Protein AF-A0AAD2FN56-F1 (afdb_monomer)

Foldseek 3Di:
DDDDDDDDDDPVPPDPPPDPDWDKDKDKFADPVVLVPVLDPVVPPDPVFAHKIKIWMWTDDPFEIEIEIDIDHWDQPPPPPDPPDPDDDDDDDDDDDDDDDDDPPPDPDPRPTDDPPPPDPDDQAWKKKFADDDPVCVDVPPPVDLFTDMDTPGDDPDPVQVVLQRRLNRVLCSVVVGMYMYGYDHVPPRPPDDPDPRPNSNVSSVRVSVRVNVVVVVVVVVVVD

Radius of gyration: 25.79 Å; Cα contacts (8 Å, |Δi|>4): 286; chains: 1; bounding box: 52×69×96 Å

Organism: NCBI:txid2856

Mean predicted aligned error: 12.38 Å

Structure (mmCIF, N/CA/C/O backbone):
data_AF-A0AAD2FN56-F1
#
_entry.id   AF-A0AAD2FN56-F1
#
loop_
_atom_site.group_PDB
_atom_site.id
_atom_site.type_symbol
_atom_site.label_atom_id
_atom_site.label_alt_id
_atom_site.label_comp_id
_atom_site.label_asym_id
_atom_site.label_entity_id
_atom_site.label_seq_id
_atom_site.pdbx_PDB_ins_code
_atom_site.Cartn_x
_atom_site.Cartn_y
_atom_site.Cartn_z
_atom_site.occupancy
_atom_site.B_iso_or_equiv
_atom_site.auth_seq_id
_atom_site.auth_comp_id
_atom_site.auth_asym_id
_atom_site.auth_atom_id
_atom_site.pdbx_PDB_model_num
ATOM 1 N N . MET A 1 1 ? 8.046 -46.900 47.718 1.00 44.59 1 MET A N 1
ATOM 2 C CA . MET A 1 1 ? 7.938 -47.363 46.321 1.00 44.59 1 MET A CA 1
ATOM 3 C C . MET A 1 1 ? 6.663 -46.743 45.795 1.00 44.59 1 MET A C 1
ATOM 5 O O . MET A 1 1 ? 5.601 -47.179 46.204 1.00 44.59 1 MET A O 1
ATOM 9 N N . ASN A 1 2 ? 6.779 -45.644 45.049 1.00 46.94 2 ASN A N 1
ATOM 10 C CA . ASN A 1 2 ? 5.626 -44.914 44.527 1.00 46.94 2 ASN A CA 1
ATOM 11 C C . ASN A 1 2 ? 5.431 -45.348 43.076 1.00 46.94 2 ASN A C 1
ATOM 13 O O . ASN A 1 2 ? 6.290 -45.068 42.240 1.00 46.94 2 ASN A O 1
ATOM 17 N N . GLU A 1 3 ? 4.344 -46.069 42.817 1.00 59.09 3 GLU A N 1
ATOM 18 C CA . GLU A 1 3 ? 3.834 -46.318 41.470 1.00 59.09 3 GLU A CA 1
ATOM 19 C C . GLU A 1 3 ? 3.421 -44.980 40.850 1.00 59.09 3 GLU A C 1
ATOM 21 O O . GLU A 1 3 ? 2.603 -44.244 41.399 1.00 59.09 3 GLU A O 1
ATOM 26 N N . LEU A 1 4 ? 4.056 -44.639 39.732 1.00 67.12 4 LEU A N 1
ATOM 27 C CA . LEU A 1 4 ? 3.654 -43.541 38.866 1.00 67.12 4 LEU A CA 1
ATOM 28 C C . LEU A 1 4 ? 2.656 -44.106 37.855 1.00 67.12 4 LEU A C 1
ATOM 30 O O . LEU A 1 4 ? 3.050 -44.770 36.897 1.00 67.12 4 LEU A O 1
ATOM 34 N N . ASP A 1 5 ? 1.373 -43.834 38.084 1.00 69.94 5 ASP A N 1
ATOM 35 C CA . ASP A 1 5 ? 0.305 -44.097 37.124 1.00 69.94 5 ASP A CA 1
ATOM 36 C C . ASP A 1 5 ? 0.526 -43.260 35.856 1.00 69.94 5 ASP A C 1
ATOM 38 O O . ASP A 1 5 ? 0.364 -42.036 35.834 1.00 69.94 5 ASP A O 1
ATOM 42 N N . HIS A 1 6 ? 0.901 -43.933 34.770 1.00 67.44 6 HIS A N 1
ATOM 43 C CA . HIS A 1 6 ? 0.917 -43.354 33.434 1.00 67.44 6 HIS A CA 1
ATOM 44 C C . HIS A 1 6 ? -0.523 -43.221 32.927 1.00 67.44 6 HIS A C 1
ATOM 46 O O . HIS A 1 6 ? -1.084 -44.150 32.345 1.00 67.44 6 HIS A O 1
ATOM 52 N N . ALA A 1 7 ? -1.122 -42.046 33.129 1.00 69.44 7 ALA A N 1
ATOM 53 C CA . ALA A 1 7 ? -2.376 -41.681 32.483 1.00 69.44 7 ALA A CA 1
ATOM 54 C C . ALA A 1 7 ? -2.196 -41.717 30.953 1.00 69.44 7 ALA A C 1
ATOM 56 O O . ALA A 1 7 ? -1.497 -40.891 30.364 1.00 69.44 7 ALA A O 1
ATOM 57 N N . SER A 1 8 ? -2.815 -42.712 30.320 1.00 71.25 8 SER A N 1
ATOM 58 C CA . SER A 1 8 ? -2.927 -42.840 28.869 1.00 71.25 8 SER A CA 1
ATOM 59 C C . SER A 1 8 ? -3.782 -41.687 28.338 1.00 71.25 8 SER A C 1
ATOM 61 O O . SER A 1 8 ? -4.996 -41.659 28.529 1.00 71.25 8 SER A O 1
ATOM 63 N N . VAL A 1 9 ? -3.139 -40.689 27.729 1.00 77.44 9 VAL A N 1
ATOM 64 C CA . VAL A 1 9 ? -3.830 -39.594 27.037 1.00 77.44 9 VAL A CA 1
ATOM 65 C C . VAL A 1 9 ? -4.324 -40.128 25.698 1.00 77.44 9 VAL A C 1
ATOM 67 O O . VAL A 1 9 ? -3.523 -40.498 24.843 1.00 77.44 9 VAL A O 1
ATOM 70 N N . ASP A 1 10 ? -5.642 -40.173 25.537 1.00 76.25 10 ASP A N 1
ATOM 71 C CA . ASP A 1 10 ? -6.321 -40.663 24.342 1.00 76.25 10 ASP A CA 1
ATOM 72 C C . ASP A 1 10 ? -6.113 -39.676 23.164 1.00 76.25 10 ASP A C 1
ATOM 74 O O . ASP A 1 10 ? -6.647 -38.556 23.191 1.00 76.25 10 ASP A O 1
ATOM 78 N N . PRO A 1 11 ? -5.330 -40.035 22.123 1.00 72.75 11 PRO A N 1
ATOM 79 C CA . PRO A 1 11 ? -4.976 -39.128 21.026 1.00 72.75 11 PRO A CA 1
ATOM 80 C C . PRO A 1 11 ? -6.158 -38.819 20.092 1.00 72.75 11 PRO A C 1
ATOM 82 O O . PRO A 1 11 ? -6.040 -37.993 19.188 1.00 72.75 11 PRO A O 1
ATOM 85 N N . SER A 1 12 ? -7.305 -39.468 20.299 1.00 68.25 12 SER A N 1
ATOM 86 C CA . SER A 1 12 ? -8.521 -39.297 19.500 1.00 68.25 12 SER A CA 1
ATOM 87 C C . SER A 1 12 ? -9.304 -38.012 19.818 1.00 68.25 12 SER A C 1
ATOM 89 O O . SER A 1 12 ? -10.194 -37.629 19.059 1.00 68.25 12 SER A O 1
ATOM 91 N N . SER A 1 13 ? -8.947 -37.304 20.895 1.00 62.03 13 SER A N 1
ATOM 92 C CA . SER A 1 13 ? -9.636 -36.092 21.368 1.00 62.03 13 SER A CA 1
ATOM 93 C C . SER A 1 13 ? -9.082 -34.770 20.817 1.00 62.03 13 SER A C 1
ATOM 95 O O . SER A 1 13 ? -9.514 -33.698 21.243 1.00 62.03 13 SER A O 1
ATOM 97 N N . VAL A 1 14 ? -8.162 -34.804 19.843 1.00 65.00 14 VAL A N 1
ATOM 98 C CA . VAL A 1 14 ? -7.675 -33.585 19.176 1.00 65.00 14 VAL A CA 1
ATOM 99 C C . VAL A 1 14 ? -8.800 -33.011 18.312 1.00 65.00 14 VAL A C 1
ATOM 101 O O . VAL A 1 14 ? -8.966 -33.357 17.141 1.0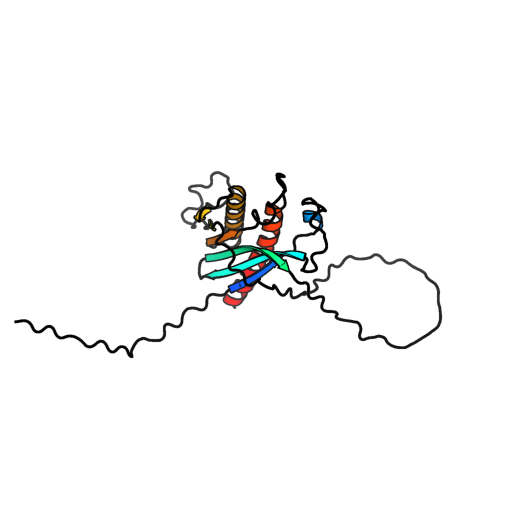0 65.00 14 VAL A O 1
ATOM 104 N N . SER A 1 15 ? -9.599 -32.124 18.906 1.00 70.06 15 SER A N 1
ATOM 105 C CA . SER A 1 15 ? -10.570 -31.301 18.195 1.00 70.06 15 SER A CA 1
ATOM 106 C C . SER A 1 15 ? -9.865 -30.627 17.021 1.00 70.06 15 SER A C 1
ATOM 108 O O . SER A 1 15 ? -8.853 -29.952 17.224 1.00 70.06 15 SER A O 1
ATOM 110 N N . LYS A 1 16 ? -10.377 -30.821 15.800 1.00 72.06 16 LYS A N 1
ATOM 111 C CA . LYS A 1 16 ? -9.894 -30.126 14.602 1.00 72.06 16 LYS A CA 1
ATOM 112 C C . LYS A 1 16 ? -9.858 -28.629 14.904 1.00 72.06 16 LYS A C 1
ATOM 114 O O . LYS A 1 16 ? -10.907 -28.001 15.001 1.00 72.06 16 LYS A O 1
ATOM 119 N N . ILE A 1 17 ? -8.659 -28.076 15.077 1.00 68.31 17 ILE A N 1
ATOM 120 C CA . ILE A 1 17 ? -8.459 -26.635 15.201 1.00 68.31 17 ILE A CA 1
ATOM 121 C C . ILE A 1 17 ? -8.777 -26.068 13.824 1.00 68.31 17 ILE A C 1
ATOM 123 O O . ILE A 1 17 ? -7.956 -26.124 12.905 1.00 68.31 17 ILE A O 1
ATOM 127 N N . GLU A 1 18 ? -10.009 -25.602 13.651 1.00 77.81 18 GLU A N 1
ATOM 128 C CA . GLU A 1 18 ? -10.401 -24.893 12.448 1.00 77.81 18 GLU A CA 1
ATOM 129 C C . GLU A 1 18 ? -9.598 -23.593 12.425 1.00 77.81 18 GLU A C 1
ATOM 131 O O . GLU A 1 18 ? -9.789 -22.690 13.239 1.00 77.81 18 GLU A O 1
ATOM 136 N N . SER A 1 19 ? -8.583 -23.561 11.565 1.00 75.75 19 SER A N 1
ATOM 137 C CA . SER A 1 19 ? -7.684 -22.419 11.491 1.00 75.75 19 SER A CA 1
ATOM 138 C C . SER A 1 19 ? -8.483 -21.215 10.989 1.00 75.75 19 SER A C 1
ATOM 140 O O . SER A 1 19 ? -9.174 -21.344 9.972 1.00 75.75 19 SER A O 1
ATOM 142 N N . PRO A 1 20 ? -8.417 -20.058 11.671 1.00 80.88 20 PRO A N 1
ATOM 143 C CA . PRO A 1 20 ? -9.165 -18.882 11.259 1.00 80.88 20 PRO A CA 1
ATOM 144 C C . PRO A 1 20 ? -8.798 -18.528 9.817 1.00 80.88 20 PRO A C 1
ATOM 146 O O . PRO A 1 20 ? -7.620 -18.411 9.470 1.00 80.88 20 PRO A O 1
ATOM 149 N N . ARG A 1 21 ? -9.812 -18.392 8.956 1.00 86.56 21 ARG A N 1
ATOM 150 C CA . ARG A 1 21 ? -9.608 -17.986 7.563 1.00 86.56 21 ARG A CA 1
ATOM 151 C C . ARG A 1 21 ? -9.167 -16.530 7.553 1.00 86.56 21 ARG A C 1
ATOM 153 O O . ARG A 1 21 ? -9.946 -15.650 7.898 1.00 86.56 21 ARG A O 1
ATOM 160 N N . VAL A 1 22 ? -7.921 -16.289 7.167 1.00 91.06 22 VAL A N 1
ATOM 161 C CA . VAL A 1 22 ? -7.367 -14.939 7.049 1.00 91.06 22 VAL A CA 1
ATOM 162 C C . VAL A 1 22 ? -7.722 -14.382 5.664 1.00 91.06 22 VAL A C 1
ATOM 164 O O . VAL A 1 22 ? -7.288 -14.971 4.668 1.00 91.06 22 VAL A O 1
ATOM 167 N N . PRO A 1 23 ? -8.496 -13.283 5.559 1.00 92.25 23 PRO A N 1
ATOM 168 C CA . PRO A 1 23 ? -8.825 -12.682 4.272 1.00 92.25 23 PRO A CA 1
ATOM 169 C C . PRO A 1 23 ? -7.563 -12.218 3.539 1.00 92.25 23 PRO A C 1
ATOM 171 O O . PRO A 1 23 ? -6.751 -11.460 4.080 1.00 92.25 23 PRO A O 1
ATOM 174 N N . LEU A 1 24 ? -7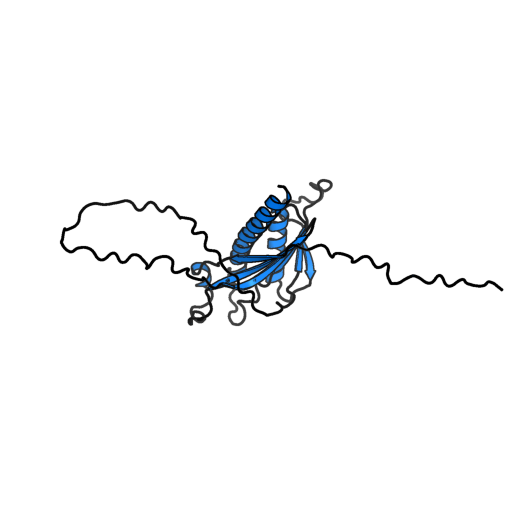.416 -12.673 2.294 1.00 92.94 24 LEU A N 1
ATOM 175 C CA . LEU A 1 24 ? -6.325 -12.309 1.399 1.00 92.94 24 LEU A CA 1
ATOM 176 C C . LEU A 1 24 ? -6.911 -11.690 0.132 1.00 92.94 24 LEU A C 1
ATOM 178 O O . LEU A 1 24 ? -7.589 -12.365 -0.640 1.00 92.94 24 LEU A O 1
ATOM 182 N N . MET A 1 25 ? -6.625 -10.413 -0.086 1.00 94.25 25 MET A N 1
ATOM 183 C CA . MET A 1 25 ? -7.088 -9.663 -1.249 1.00 94.25 25 MET A CA 1
ATOM 184 C C . MET A 1 25 ? -5.904 -9.308 -2.137 1.00 94.25 25 MET A C 1
ATOM 186 O O . MET A 1 25 ? -4.810 -9.026 -1.651 1.00 94.25 25 MET A O 1
ATOM 190 N N . SER A 1 26 ? -6.122 -9.293 -3.444 1.00 93.44 26 SER A N 1
ATOM 191 C CA . SER A 1 26 ? -5.138 -8.827 -4.419 1.00 93.44 26 SER A CA 1
ATOM 192 C C . SER A 1 26 ? -5.577 -7.484 -4.977 1.00 93.44 26 SER A C 1
ATOM 194 O O . SER A 1 26 ? -6.770 -7.256 -5.171 1.00 93.44 26 SER A O 1
ATOM 196 N N . PHE A 1 27 ? -4.621 -6.607 -5.257 1.00 93.81 27 PHE A N 1
ATOM 197 C CA . PHE A 1 27 ? -4.889 -5.348 -5.939 1.00 93.81 27 PHE A CA 1
ATOM 198 C C . PHE A 1 27 ? -3.875 -5.124 -7.056 1.00 93.81 27 PHE A C 1
ATOM 200 O O . PHE A 1 27 ? -2.747 -5.623 -7.013 1.00 93.81 27 PHE A O 1
ATOM 207 N N . ALA A 1 28 ? -4.291 -4.352 -8.052 1.00 92.69 28 ALA A N 1
ATOM 208 C CA . ALA A 1 28 ? -3.409 -3.790 -9.056 1.00 92.69 28 ALA A CA 1
ATOM 209 C C . ALA A 1 28 ? -3.842 -2.358 -9.341 1.00 92.69 28 ALA A C 1
ATOM 211 O O . ALA A 1 28 ? -5.035 -2.061 -9.395 1.00 92.69 28 ALA A O 1
ATOM 212 N N . THR A 1 29 ? -2.871 -1.477 -9.536 1.00 92.44 29 THR A N 1
ATOM 213 C CA . THR A 1 29 ? -3.111 -0.099 -9.942 1.00 92.44 29 THR A CA 1
ATOM 214 C C . THR A 1 29 ? -2.224 0.247 -11.125 1.00 92.44 29 THR A C 1
ATOM 216 O O . THR A 1 29 ? -1.021 -0.039 -11.145 1.00 92.44 29 THR A O 1
ATOM 219 N N . LYS A 1 30 ? -2.842 0.832 -12.148 1.00 90.31 30 LYS A N 1
ATOM 220 C CA . LYS A 1 30 ? -2.139 1.263 -13.351 1.00 90.31 30 LYS A CA 1
ATOM 221 C C . LYS A 1 30 ? -1.345 2.517 -13.020 1.00 90.31 30 LYS A C 1
ATOM 223 O O . LYS A 1 30 ? -1.883 3.461 -12.439 1.00 90.31 30 LYS A O 1
ATOM 228 N N . VAL A 1 31 ? -0.078 2.531 -13.413 1.00 86.75 31 VAL A N 1
ATOM 229 C CA . VAL A 1 31 ? 0.730 3.750 -13.374 1.00 86.75 31 VAL A CA 1
ATOM 230 C C . VAL A 1 31 ? 0.553 4.450 -14.723 1.00 86.75 31 VAL A C 1
ATOM 232 O O . VAL A 1 31 ? 0.785 3.814 -15.754 1.00 86.75 31 VAL A O 1
ATOM 235 N N . PRO A 1 32 ? 0.091 5.715 -14.753 1.00 82.00 32 PRO A N 1
ATOM 236 C CA . PRO A 1 32 ? -0.060 6.462 -15.997 1.00 82.00 32 PRO A CA 1
ATOM 237 C C . PRO A 1 32 ? 1.238 6.467 -16.810 1.00 82.00 32 PRO A C 1
ATOM 239 O O . PRO A 1 32 ? 2.302 6.761 -16.271 1.00 82.00 32 PRO A O 1
ATOM 242 N N . VAL A 1 33 ? 1.140 6.157 -18.106 1.00 76.00 33 VAL A N 1
ATOM 243 C CA . VAL A 1 33 ? 2.302 6.033 -19.008 1.00 76.00 33 VAL A CA 1
ATOM 244 C C . VAL A 1 33 ? 3.078 7.345 -19.108 1.00 76.00 33 VAL A C 1
ATOM 246 O O . VAL A 1 33 ? 4.299 7.326 -19.077 1.00 76.00 33 VAL A O 1
ATOM 249 N N . SER A 1 34 ? 2.383 8.485 -19.048 1.00 78.25 34 SER A N 1
ATOM 250 C CA . SER A 1 34 ? 2.999 9.819 -19.013 1.00 78.25 34 SER A CA 1
ATOM 251 C C . SER A 1 34 ? 3.971 10.041 -17.848 1.00 78.25 34 SER A C 1
ATOM 253 O O . SER A 1 34 ? 4.748 10.989 -17.857 1.00 78.25 34 SER A O 1
ATOM 255 N N . MET A 1 35 ? 3.918 9.192 -16.819 1.00 70.00 35 MET A N 1
ATOM 256 C CA . MET A 1 35 ? 4.835 9.221 -15.676 1.00 70.00 35 MET A CA 1
ATOM 257 C C . MET A 1 35 ? 6.028 8.277 -15.858 1.00 70.00 35 MET A C 1
ATOM 259 O O . MET A 1 35 ? 7.002 8.380 -15.117 1.00 70.00 35 MET A O 1
ATOM 263 N N . LEU A 1 36 ? 5.937 7.342 -16.804 1.00 68.94 36 LEU A N 1
ATOM 264 C CA . LEU A 1 36 ? 6.976 6.373 -17.146 1.00 68.94 36 LEU A CA 1
ATOM 265 C C . LEU A 1 36 ? 7.871 6.861 -18.291 1.00 68.94 36 LEU A C 1
ATOM 267 O O . LEU A 1 36 ? 8.986 6.364 -18.407 1.00 68.94 36 LEU A O 1
ATOM 271 N N . ASP A 1 37 ? 7.442 7.868 -19.059 1.00 65.81 37 ASP A N 1
ATOM 272 C CA . ASP A 1 37 ? 8.193 8.434 -20.194 1.00 65.81 37 ASP A CA 1
ATOM 273 C C . ASP A 1 37 ? 9.591 8.969 -19.814 1.00 65.81 37 ASP A C 1
ATOM 275 O O . ASP A 1 37 ? 10.442 9.167 -20.673 1.00 65.81 37 ASP A O 1
ATOM 279 N N . SER A 1 38 ? 9.862 9.186 -18.522 1.00 63.09 38 SER A N 1
ATOM 280 C CA . SER A 1 38 ? 11.185 9.596 -18.025 1.00 63.09 38 SER A CA 1
ATOM 281 C C . SER A 1 38 ? 12.165 8.434 -17.777 1.00 63.09 38 SER A C 1
ATOM 283 O O . SER A 1 38 ? 13.321 8.700 -17.467 1.00 63.09 38 SER A O 1
ATOM 285 N N . ILE A 1 39 ? 11.729 7.169 -17.860 1.00 62.66 39 ILE A N 1
ATOM 286 C CA . ILE A 1 39 ? 12.519 5.958 -17.526 1.00 62.66 39 ILE A CA 1
ATOM 287 C C . ILE A 1 39 ? 13.039 5.254 -18.803 1.00 62.66 39 ILE A C 1
ATOM 289 O O . ILE A 1 39 ? 13.118 4.040 -18.894 1.00 62.66 39 ILE A O 1
ATOM 293 N N . ASP A 1 40 ? 13.447 6.024 -19.803 1.00 53.44 40 ASP A N 1
ATOM 294 C CA . ASP A 1 40 ? 13.987 5.552 -21.086 1.00 53.44 40 ASP A CA 1
ATOM 295 C C . ASP A 1 40 ? 12.988 4.923 -22.075 1.00 53.44 40 ASP A C 1
ATOM 297 O O . ASP A 1 40 ? 12.435 3.834 -21.906 1.00 53.44 40 ASP A O 1
ATOM 301 N N . GLU A 1 41 ? 12.951 5.570 -23.240 1.00 55.06 41 GLU A N 1
ATOM 302 C CA . GLU A 1 41 ? 12.433 5.132 -24.544 1.00 55.06 41 GLU A CA 1
ATOM 303 C C . GLU A 1 41 ? 13.019 3.777 -25.023 1.00 55.06 41 GLU A C 1
ATOM 305 O O . GLU A 1 41 ? 12.541 3.180 -25.986 1.00 55.06 41 GLU A O 1
ATOM 310 N N . ILE A 1 42 ? 14.041 3.251 -24.334 1.00 51.66 42 ILE A N 1
ATOM 311 C CA . ILE A 1 42 ? 14.774 2.024 -24.688 1.00 51.66 42 ILE A CA 1
ATOM 312 C C . ILE A 1 42 ? 14.042 0.753 -24.219 1.00 51.66 42 ILE A C 1
ATOM 314 O O . ILE A 1 42 ? 14.177 -0.298 -24.852 1.00 51.66 42 ILE A O 1
ATOM 318 N N . THR A 1 43 ? 13.217 0.832 -23.166 1.00 51.78 43 THR A N 1
ATOM 319 C CA . THR A 1 43 ? 12.445 -0.334 -22.678 1.00 51.78 43 THR A CA 1
ATOM 320 C C . THR A 1 43 ? 11.039 -0.406 -23.284 1.00 51.78 43 THR A C 1
ATOM 322 O O . THR A 1 43 ? 10.363 -1.423 -23.153 1.00 51.78 43 THR A O 1
ATOM 325 N N . THR A 1 44 ? 10.618 0.610 -24.045 1.00 51.81 44 THR A N 1
ATOM 326 C CA . THR A 1 44 ? 9.370 0.622 -24.833 1.00 51.81 44 THR A CA 1
ATOM 327 C C . THR A 1 44 ? 9.470 -0.230 -26.105 1.00 51.81 44 THR A C 1
ATOM 329 O O . THR A 1 44 ? 8.746 -0.023 -27.075 1.00 51.81 44 THR A O 1
ATOM 332 N N . ARG A 1 45 ? 10.367 -1.220 -26.135 1.00 49.06 45 ARG A N 1
ATOM 333 C CA . ARG A 1 45 ? 10.263 -2.316 -27.095 1.00 49.06 45 ARG A CA 1
ATOM 334 C C . ARG A 1 45 ? 9.145 -3.217 -26.621 1.00 49.06 45 ARG A C 1
ATOM 336 O O . ARG A 1 45 ? 9.402 -4.089 -25.802 1.00 49.06 45 ARG A O 1
ATOM 343 N N . GLU A 1 46 ? 7.939 -2.920 -27.107 1.00 55.50 46 GLU A N 1
ATOM 344 C CA . GLU A 1 46 ? 6.751 -3.776 -27.162 1.00 55.50 46 GLU A CA 1
ATOM 345 C C . GLU A 1 46 ? 6.950 -5.105 -26.434 1.00 55.50 46 GLU A C 1
ATOM 347 O O . GLU A 1 46 ? 7.197 -6.145 -27.044 1.00 55.50 46 GLU A O 1
ATOM 352 N N . SER A 1 47 ? 6.887 -5.070 -25.103 1.00 53.06 47 SER A N 1
ATOM 353 C CA . SER A 1 47 ? 6.621 -6.293 -24.375 1.00 53.06 47 SER A CA 1
ATOM 354 C C . SER A 1 47 ? 5.231 -6.709 -24.849 1.00 53.06 47 SER A C 1
ATOM 356 O O . SER A 1 47 ? 4.282 -5.958 -24.611 1.00 53.06 47 SER A O 1
ATOM 358 N N . PRO A 1 48 ? 5.059 -7.869 -25.511 1.00 60.25 48 PRO A N 1
ATOM 359 C CA . PRO A 1 48 ? 3.718 -8.381 -25.784 1.00 60.25 48 PRO A CA 1
ATOM 360 C C . PRO A 1 48 ? 2.963 -8.674 -24.472 1.00 60.25 48 PRO A C 1
ATOM 362 O O . PRO A 1 48 ? 1.767 -8.950 -24.485 1.00 60.25 48 PRO A O 1
ATOM 365 N N . PHE A 1 49 ? 3.661 -8.602 -23.335 1.00 55.06 49 PHE A N 1
ATOM 366 C CA . PHE A 1 49 ? 3.159 -8.815 -21.994 1.00 55.06 49 PHE A CA 1
ATOM 367 C C . PHE A 1 49 ? 2.885 -7.467 -21.310 1.00 55.06 49 PHE A C 1
ATOM 369 O O . PHE A 1 49 ? 3.767 -6.893 -20.680 1.00 55.06 49 PHE A O 1
ATOM 376 N N . GLY A 1 50 ? 1.654 -6.969 -21.472 1.00 68.19 50 GLY A N 1
ATOM 377 C CA . GLY A 1 50 ? 0.953 -6.078 -20.536 1.00 68.19 50 GLY A CA 1
ATOM 378 C C . GLY A 1 50 ? 1.531 -4.683 -20.231 1.00 68.19 50 GLY A C 1
ATOM 379 O O . GLY A 1 50 ? 2.712 -4.381 -20.363 1.00 68.19 50 GLY A O 1
ATOM 380 N N . GLN A 1 51 ? 0.663 -3.793 -19.741 1.00 78.81 51 GLN A N 1
ATOM 381 C CA . GLN A 1 51 ? 1.101 -2.522 -19.161 1.00 78.81 51 GLN A CA 1
ATOM 382 C C . GLN A 1 51 ? 1.698 -2.775 -17.767 1.00 78.81 51 GLN A C 1
ATOM 384 O O . GLN A 1 51 ? 1.098 -3.467 -16.933 1.00 78.81 51 GLN A O 1
ATOM 389 N N . ARG A 1 52 ? 2.865 -2.178 -17.488 1.00 81.69 52 ARG A N 1
ATOM 390 C CA . ARG A 1 52 ? 3.485 -2.217 -16.158 1.00 81.69 52 ARG A CA 1
ATOM 391 C C . ARG A 1 52 ? 2.565 -1.551 -15.134 1.00 81.69 52 ARG A C 1
ATOM 393 O O . ARG A 1 52 ? 2.137 -0.409 -15.297 1.00 81.69 52 ARG A O 1
ATOM 400 N N . SER A 1 53 ? 2.284 -2.262 -14.054 1.00 89.62 53 SER A N 1
ATOM 401 C CA . SER A 1 53 ? 1.388 -1.833 -12.985 1.00 89.62 53 SER A CA 1
ATOM 402 C C . SER A 1 53 ? 2.027 -2.072 -11.619 1.00 89.62 53 SER A C 1
ATOM 404 O O . SER A 1 53 ? 2.990 -2.831 -11.471 1.00 89.62 53 SER A O 1
ATOM 406 N N . VAL A 1 54 ? 1.509 -1.389 -10.601 1.00 91.75 54 VAL A N 1
ATOM 407 C CA . VAL A 1 54 ? 1.821 -1.741 -9.217 1.00 91.75 54 VAL A CA 1
ATOM 408 C C . VAL A 1 54 ? 0.832 -2.804 -8.787 1.00 91.75 54 VAL A C 1
ATOM 410 O O . VAL A 1 54 ? -0.376 -2.581 -8.838 1.00 91.75 54 VAL A O 1
ATOM 413 N N . VAL A 1 55 ? 1.344 -3.943 -8.345 1.00 93.00 55 VAL A N 1
ATOM 414 C CA . VAL A 1 55 ? 0.543 -5.077 -7.887 1.00 93.00 55 VAL A CA 1
ATOM 415 C C . VAL A 1 55 ? 0.857 -5.381 -6.436 1.00 93.00 55 VAL A C 1
ATOM 417 O O . VAL A 1 55 ? 1.931 -5.050 -5.921 1.00 93.00 55 VAL A O 1
ATOM 420 N N . GLY A 1 56 ? -0.079 -6.034 -5.766 1.00 93.44 56 GLY A N 1
ATOM 421 C CA . GLY A 1 56 ? 0.135 -6.393 -4.385 1.00 93.44 56 GLY A CA 1
ATOM 422 C C . GLY A 1 56 ? -0.942 -7.262 -3.778 1.00 93.44 56 GLY A C 1
ATOM 423 O O . GLY A 1 56 ? -1.964 -7.578 -4.393 1.00 93.44 56 GLY A O 1
ATOM 424 N N . THR A 1 57 ? -0.691 -7.639 -2.531 1.00 94.94 57 THR A N 1
ATOM 425 C CA . THR A 1 57 ? -1.624 -8.406 -1.711 1.00 94.94 57 THR A CA 1
ATOM 426 C C . THR A 1 57 ? -1.829 -7.737 -0.366 1.00 94.94 57 THR A C 1
ATOM 428 O O . THR A 1 57 ? -0.885 -7.207 0.221 1.00 94.94 57 THR A O 1
ATOM 431 N N . ILE A 1 58 ? -3.058 -7.799 0.128 1.00 96.50 58 ILE A N 1
ATOM 432 C CA . ILE A 1 58 ? -3.491 -7.260 1.409 1.00 96.50 58 ILE A CA 1
ATOM 433 C C . ILE A 1 58 ? -4.003 -8.431 2.239 1.00 96.50 58 ILE A C 1
ATOM 435 O O . ILE A 1 58 ? -4.922 -9.140 1.832 1.00 96.50 58 ILE A O 1
ATOM 439 N N . THR A 1 59 ? -3.405 -8.628 3.403 1.00 96.19 59 THR A N 1
ATOM 440 C CA . THR A 1 59 ? -3.832 -9.607 4.397 1.00 96.19 59 THR A CA 1
ATOM 441 C C . THR A 1 59 ? -4.448 -8.854 5.565 1.00 96.19 59 THR A C 1
ATOM 443 O O . THR A 1 59 ? -3.758 -8.075 6.227 1.00 96.19 59 THR A O 1
ATOM 446 N N . LEU A 1 60 ? -5.740 -9.067 5.807 1.00 95.31 60 LEU A N 1
ATOM 447 C CA . LEU A 1 60 ? -6.439 -8.454 6.935 1.00 95.31 60 LEU A CA 1
ATOM 448 C C . LEU A 1 60 ? -6.385 -9.365 8.155 1.00 95.31 60 LEU A C 1
ATOM 450 O O . LEU A 1 60 ? -6.736 -10.540 8.093 1.00 95.31 60 LEU A O 1
ATOM 454 N N . LEU A 1 61 ? -5.980 -8.790 9.278 1.00 93.94 61 LEU A N 1
ATOM 455 C CA . LEU A 1 61 ? -6.054 -9.387 10.603 1.00 93.94 61 LEU A CA 1
ATOM 456 C C . LEU A 1 61 ? -6.936 -8.485 11.478 1.00 93.94 61 LEU A C 1
ATOM 458 O O . LEU A 1 61 ? -7.243 -7.357 11.102 1.00 93.94 61 LEU A O 1
ATOM 462 N N . GLN A 1 62 ? -7.333 -8.959 12.661 1.00 90.38 62 GLN A N 1
ATOM 463 C CA . GLN A 1 62 ? -8.299 -8.248 13.517 1.00 90.38 62 GLN A CA 1
ATOM 464 C C . GLN A 1 62 ? -7.915 -6.785 13.803 1.00 90.38 62 GLN A C 1
ATOM 466 O O . GLN A 1 62 ? -8.760 -5.904 13.727 1.00 90.38 62 GLN A O 1
ATOM 471 N N . ASN A 1 63 ? -6.638 -6.522 14.103 1.00 91.50 63 ASN A N 1
ATOM 472 C CA . ASN A 1 63 ? -6.153 -5.192 14.502 1.00 91.50 63 ASN A CA 1
ATOM 473 C C . ASN A 1 63 ? -5.013 -4.668 13.619 1.00 91.50 63 ASN A C 1
ATOM 475 O O . ASN A 1 63 ? -4.417 -3.626 13.910 1.00 91.50 63 ASN A O 1
ATOM 479 N N . CYS A 1 64 ? -4.663 -5.403 12.564 1.00 96.06 64 CYS A N 1
ATOM 480 C CA . CYS A 1 64 ? -3.583 -5.008 11.683 1.00 96.06 64 CYS A CA 1
ATOM 481 C C . CYS A 1 64 ? -3.794 -5.465 10.246 1.00 96.06 64 CYS A C 1
ATOM 483 O O . CYS A 1 64 ? -4.579 -6.364 9.955 1.00 96.06 64 CYS A O 1
ATOM 485 N N . VAL A 1 65 ? -3.067 -4.820 9.345 1.00 97.12 65 VAL A N 1
ATOM 486 C CA . VAL A 1 65 ? -3.083 -5.127 7.921 1.00 97.12 65 VAL A CA 1
ATOM 487 C C . VAL A 1 65 ? -1.656 -5.342 7.457 1.00 97.12 65 VAL A C 1
ATOM 489 O O . VAL A 1 65 ? -0.775 -4.546 7.779 1.00 97.12 65 VAL A O 1
ATOM 492 N N . ILE A 1 66 ? -1.433 -6.402 6.687 1.00 97.12 66 ILE A N 1
ATOM 493 C CA . ILE A 1 66 ? -0.152 -6.664 6.035 1.00 97.12 66 ILE A CA 1
ATOM 494 C C . ILE A 1 66 ? -0.317 -6.404 4.545 1.00 97.12 66 ILE A C 1
ATOM 496 O O . ILE A 1 66 ? -1.175 -6.994 3.895 1.00 97.12 66 ILE A O 1
ATOM 500 N N . VAL A 1 67 ? 0.507 -5.514 4.011 1.00 96.56 67 VAL A N 1
ATOM 501 C CA . VAL A 1 67 ? 0.475 -5.083 2.619 1.00 96.56 67 VAL A CA 1
ATOM 502 C C . VAL A 1 67 ? 1.796 -5.446 1.961 1.00 96.56 67 VAL A C 1
ATOM 504 O O . VAL A 1 67 ? 2.868 -5.069 2.433 1.00 96.56 67 VAL A O 1
ATOM 507 N N . TRP A 1 68 ? 1.706 -6.139 0.836 1.00 95.06 68 TRP A N 1
ATOM 508 C CA . TRP A 1 68 ? 2.831 -6.447 -0.038 1.00 95.06 68 TRP A CA 1
ATOM 509 C C . TRP A 1 68 ? 2.645 -5.677 -1.331 1.00 95.06 68 TRP A C 1
ATOM 511 O O . TRP A 1 68 ? 1.585 -5.781 -1.942 1.00 95.06 68 TRP A O 1
ATOM 521 N N . VAL A 1 69 ? 3.648 -4.903 -1.733 1.00 93.62 69 VAL A N 1
ATOM 522 C CA . VAL A 1 69 ? 3.588 -4.030 -2.906 1.00 93.62 69 VAL A CA 1
ATOM 523 C C . VAL A 1 69 ? 4.829 -4.237 -3.758 1.00 93.62 69 VAL A C 1
ATOM 525 O O . VAL A 1 69 ? 5.957 -4.149 -3.266 1.00 93.62 69 VAL A O 1
ATOM 528 N N . GLY A 1 70 ? 4.628 -4.461 -5.049 1.00 91.38 70 GLY A N 1
ATOM 529 C CA . GLY A 1 70 ? 5.703 -4.630 -6.014 1.00 91.38 70 GLY A CA 1
ATOM 530 C C . GLY A 1 70 ? 5.289 -4.211 -7.415 1.00 91.38 70 GLY A C 1
ATOM 531 O O . GLY A 1 70 ? 4.163 -3.780 -7.662 1.00 91.38 70 GLY A O 1
ATOM 532 N N . TRP A 1 71 ? 6.232 -4.329 -8.340 1.00 88.81 71 TRP A N 1
ATOM 533 C CA . TRP A 1 71 ? 5.948 -4.182 -9.760 1.00 88.81 71 TRP A CA 1
ATOM 534 C C . TRP A 1 71 ? 5.403 -5.488 -10.323 1.00 88.81 71 TRP A C 1
ATOM 536 O O . TRP A 1 71 ? 5.871 -6.565 -9.960 1.00 88.81 71 TRP A O 1
ATOM 546 N N . GLY A 1 72 ? 4.440 -5.378 -11.228 1.00 86.81 72 GLY A N 1
ATOM 547 C CA . GLY A 1 72 ? 3.917 -6.504 -11.982 1.00 86.81 72 GLY A CA 1
ATOM 548 C C . GLY A 1 72 ? 3.280 -6.047 -13.282 1.00 86.81 72 GLY A C 1
ATOM 549 O O . GLY A 1 72 ? 3.271 -4.863 -13.619 1.00 86.81 72 GLY A O 1
ATOM 550 N N . GLU A 1 73 ? 2.737 -7.003 -14.012 1.00 84.81 73 GLU A N 1
ATOM 551 C CA . GLU A 1 73 ? 2.006 -6.755 -15.246 1.00 84.81 73 GLU A CA 1
ATOM 552 C C . GLU A 1 73 ? 0.516 -6.913 -14.966 1.00 84.81 73 GLU A C 1
ATOM 554 O O . GLU A 1 73 ? 0.089 -7.816 -14.240 1.00 84.81 73 GLU A O 1
ATOM 559 N N . SER A 1 74 ? -0.281 -6.002 -15.516 1.00 78.94 74 SER A N 1
ATOM 560 C CA . SER A 1 74 ? -1.730 -6.161 -15.543 1.00 78.94 74 SER A CA 1
ATOM 561 C C . SER A 1 74 ? -2.155 -6.437 -16.974 1.00 78.94 74 SER A C 1
ATOM 563 O O . SER A 1 74 ? -1.920 -5.609 -17.857 1.00 78.94 74 SER A O 1
ATOM 565 N N . GLU A 1 75 ? -2.801 -7.576 -17.194 1.00 78.25 75 GLU A N 1
ATOM 566 C CA . GLU A 1 75 ? -3.490 -7.844 -18.449 1.00 78.25 75 GLU A CA 1
ATOM 567 C C . GLU A 1 75 ? -4.824 -7.096 -18.427 1.00 78.25 75 GLU A C 1
ATOM 569 O O . GLU A 1 75 ? -5.731 -7.402 -17.644 1.00 78.25 75 GLU A O 1
ATOM 574 N N . GLU A 1 76 ? -4.947 -6.085 -19.283 1.00 71.25 76 GLU A N 1
ATOM 575 C CA . GLU A 1 76 ? -6.262 -5.595 -19.658 1.00 71.25 76 GLU A CA 1
ATOM 576 C C . GLU A 1 76 ? -6.881 -6.623 -20.590 1.00 71.25 76 GLU A C 1
ATOM 578 O O . GLU A 1 76 ? -6.591 -6.667 -21.783 1.00 71.25 76 GLU A O 1
ATOM 583 N N . ILE A 1 77 ? -7.745 -7.465 -20.031 1.00 68.94 77 ILE A N 1
ATOM 584 C CA . ILE A 1 77 ? -8.696 -8.198 -20.852 1.00 68.94 77 ILE A CA 1
ATOM 585 C C . ILE A 1 77 ? -9.644 -7.129 -21.388 1.00 68.94 77 ILE A C 1
ATOM 587 O O . ILE A 1 77 ? -10.583 -6.721 -20.700 1.00 68.94 77 ILE A O 1
ATOM 591 N N . LEU A 1 78 ? -9.345 -6.624 -22.586 1.00 70.50 78 LEU A N 1
ATOM 592 C CA . LEU A 1 78 ? -10.297 -5.874 -23.385 1.00 70.50 78 LEU A CA 1
ATOM 593 C C . LEU A 1 78 ? -11.469 -6.824 -23.607 1.00 70.50 78 LEU A C 1
ATOM 595 O O . LEU A 1 78 ? -11.418 -7.726 -24.441 1.00 70.50 78 LEU A O 1
ATOM 599 N N . HIS A 1 79 ? -12.495 -6.692 -22.770 1.00 62.03 79 HIS A N 1
ATOM 600 C CA . HIS A 1 79 ? -13.776 -7.288 -23.071 1.00 62.03 79 HIS A CA 1
ATOM 601 C C . HIS A 1 79 ? -14.273 -6.561 -24.310 1.00 62.03 79 HIS A C 1
ATOM 603 O O . HIS A 1 79 ? -14.751 -5.433 -24.221 1.00 62.03 79 HIS A O 1
ATOM 609 N N . ASP A 1 80 ? -14.085 -7.218 -25.448 1.00 57.72 80 ASP A N 1
ATOM 610 C CA . ASP A 1 80 ? -14.639 -6.868 -26.746 1.00 57.72 80 ASP A CA 1
ATOM 611 C C . ASP A 1 80 ? -16.165 -7.038 -26.653 1.00 57.72 80 ASP A C 1
ATOM 613 O O . ASP A 1 80 ? -16.759 -8.023 -27.087 1.00 57.72 80 ASP A O 1
ATOM 617 N N . HIS A 1 81 ? -16.798 -6.136 -25.907 1.00 61.88 81 HIS A N 1
ATOM 618 C CA . HIS A 1 81 ? -18.236 -5.984 -25.876 1.00 61.88 81 HIS A CA 1
ATOM 619 C C . HIS A 1 81 ? -18.586 -4.978 -26.973 1.00 61.88 81 HIS A C 1
ATOM 621 O O . HIS A 1 81 ? -18.215 -3.811 -26.883 1.00 61.88 81 HIS A O 1
ATOM 627 N N . ASP A 1 82 ? -19.313 -5.491 -27.969 1.00 53.94 82 ASP A N 1
ATOM 628 C CA . ASP A 1 82 ? -19.974 -4.810 -29.091 1.00 53.94 82 ASP A CA 1
ATOM 629 C C . ASP A 1 82 ? -19.233 -4.727 -30.438 1.00 53.94 82 ASP A C 1
ATOM 631 O O . ASP A 1 82 ? -18.980 -3.652 -30.973 1.00 53.94 82 ASP A O 1
ATOM 635 N N . ILE A 1 83 ? -19.094 -5.883 -31.104 1.00 58.09 83 ILE A N 1
ATOM 636 C CA . ILE A 1 83 ? -19.452 -5.982 -32.534 1.00 58.09 83 ILE A CA 1
ATOM 637 C C . ILE A 1 83 ? -20.432 -7.149 -32.731 1.00 58.09 83 ILE A C 1
ATOM 639 O O . ILE A 1 83 ? -20.135 -8.164 -33.354 1.00 58.09 83 ILE A O 1
ATOM 643 N N . SER A 1 84 ? -21.642 -7.015 -32.194 1.00 56.53 84 SER A N 1
ATOM 644 C CA . SER A 1 84 ? -22.788 -7.800 -32.666 1.00 56.53 84 SER A CA 1
ATOM 645 C C . SER A 1 84 ? -24.024 -6.914 -32.760 1.00 56.53 84 SER A C 1
ATOM 647 O O . SER A 1 84 ? -25.028 -7.149 -32.099 1.00 56.53 84 SER A O 1
ATOM 649 N N . ASN A 1 85 ? -23.915 -5.859 -33.567 1.00 55.56 85 ASN A N 1
ATOM 650 C CA . ASN A 1 85 ? -25.056 -5.231 -34.229 1.00 55.56 85 ASN A CA 1
ATOM 651 C C . ASN A 1 85 ? -24.573 -4.522 -35.501 1.00 55.56 85 ASN A C 1
ATOM 653 O O . ASN A 1 85 ? -24.481 -3.301 -35.575 1.00 55.56 85 ASN A O 1
ATOM 657 N N . LEU A 1 86 ? -24.217 -5.319 -36.512 1.00 58.75 86 LEU A N 1
ATOM 658 C CA . LEU A 1 86 ? -24.229 -4.853 -37.896 1.00 58.75 86 LEU A CA 1
ATOM 659 C C . LEU A 1 86 ? -25.625 -5.154 -38.441 1.00 58.75 86 LEU A C 1
ATOM 661 O O . LEU A 1 86 ? -25.870 -6.188 -39.061 1.00 58.75 86 LEU A O 1
ATOM 665 N N . ASP A 1 87 ? -26.547 -4.244 -38.134 1.00 54.94 87 ASP A N 1
ATOM 666 C CA . ASP A 1 87 ? -27.806 -4.129 -38.852 1.00 54.94 87 ASP A CA 1
ATOM 667 C C . ASP A 1 87 ? -27.486 -3.761 -40.306 1.00 54.94 87 ASP A C 1
ATOM 669 O O . ASP A 1 87 ? -26.974 -2.685 -40.624 1.00 54.94 87 ASP A O 1
ATOM 673 N N . LEU A 1 88 ? -27.786 -4.692 -41.207 1.00 63.22 88 LEU A N 1
ATOM 674 C CA . LEU A 1 88 ? -27.980 -4.404 -42.619 1.00 63.22 88 LEU A CA 1
ATOM 675 C C . LEU A 1 88 ? -29.222 -3.503 -42.744 1.00 63.22 88 LEU A C 1
ATOM 677 O O . LEU A 1 88 ? -30.338 -4.024 -42.742 1.00 63.22 88 LEU A O 1
ATOM 681 N N . GLN A 1 89 ? -29.059 -2.183 -42.911 1.00 51.84 89 GLN A N 1
ATOM 682 C CA . GLN A 1 89 ? -30.053 -1.367 -43.627 1.00 51.84 89 GLN A CA 1
ATOM 683 C C . GLN A 1 89 ? -29.584 0.043 -44.046 1.00 51.84 89 GLN A C 1
ATOM 685 O O . GLN A 1 89 ? -29.219 0.871 -43.221 1.00 51.84 89 GLN A O 1
ATOM 690 N N . SER A 1 90 ? -29.754 0.312 -45.353 1.00 47.03 90 SER A N 1
ATOM 691 C CA . SER A 1 90 ? -29.904 1.610 -46.057 1.00 47.03 90 SER A CA 1
ATOM 692 C C . SER A 1 90 ? -28.680 2.547 -46.103 1.00 47.03 90 SER A C 1
ATOM 694 O O . SER A 1 90 ? -28.165 2.966 -45.082 1.00 47.03 90 SER A O 1
ATOM 696 N N . ALA A 1 91 ? -28.052 2.863 -47.242 1.00 52.88 91 ALA A N 1
ATOM 697 C CA . ALA A 1 91 ? -28.537 3.446 -48.503 1.00 52.88 91 ALA A CA 1
ATOM 698 C C . ALA A 1 91 ? -29.246 4.811 -48.342 1.00 52.88 91 ALA A C 1
ATOM 700 O O . ALA A 1 91 ? -30.353 4.870 -47.824 1.00 52.88 91 ALA A O 1
ATOM 701 N N . LEU A 1 92 ? -28.612 5.846 -48.924 1.00 50.62 92 LEU A N 1
ATOM 702 C CA . LEU A 1 92 ? -29.085 7.211 -49.248 1.00 50.62 92 LEU A CA 1
ATOM 703 C C . LEU A 1 92 ? -28.918 8.329 -48.191 1.00 50.62 92 LEU A C 1
ATOM 705 O O . LEU A 1 92 ? -29.810 8.636 -47.416 1.00 50.62 92 LEU A O 1
ATOM 709 N N . GLY A 1 93 ? -27.768 9.010 -48.293 1.00 48.78 93 GLY A N 1
ATOM 710 C CA . GLY A 1 93 ? -27.619 10.463 -48.478 1.00 48.78 93 GLY A CA 1
ATOM 711 C C . GLY A 1 93 ? -28.328 11.455 -47.547 1.00 48.78 93 GLY A C 1
ATOM 712 O O . GLY A 1 93 ? -29.527 11.663 -47.678 1.00 48.78 93 GLY A O 1
ATOM 713 N N . GLN A 1 94 ? -27.536 12.227 -46.788 1.00 40.94 94 GLN A N 1
ATOM 714 C CA . GLN A 1 94 ? -27.614 13.699 -46.723 1.00 40.94 94 GLN A CA 1
ATOM 715 C C . GLN A 1 94 ? -26.452 14.310 -45.911 1.00 40.94 94 GLN A C 1
ATOM 717 O O . GLN A 1 94 ? -25.865 13.670 -45.045 1.00 40.94 94 GLN A O 1
ATOM 722 N N . SER A 1 95 ? -26.102 15.541 -46.292 1.00 40.59 95 SER A N 1
ATOM 723 C CA . SER A 1 95 ? -24.930 16.349 -45.910 1.00 40.59 95 SER A CA 1
ATOM 724 C C . SER A 1 95 ? -25.095 17.080 -44.551 1.00 40.59 95 SER A C 1
ATOM 726 O O . SER A 1 95 ? -26.176 17.027 -43.966 1.00 40.59 95 SER A O 1
ATOM 728 N N . PRO A 1 96 ? -24.051 17.770 -44.033 1.00 62.50 96 PRO A N 1
ATOM 729 C CA . PRO A 1 96 ? -23.833 18.027 -42.609 1.00 62.50 96 PRO A CA 1
ATOM 730 C C . PRO A 1 96 ? -24.386 19.372 -42.138 1.00 62.50 96 PRO A C 1
ATOM 732 O O . PRO A 1 96 ? -24.330 20.353 -42.880 1.00 62.50 96 PRO A O 1
ATOM 735 N N . THR A 1 97 ? -24.796 19.478 -40.867 1.00 36.84 97 THR A N 1
ATOM 736 C CA . THR A 1 97 ? -24.704 20.743 -40.114 1.00 36.84 97 THR A CA 1
ATOM 737 C C . THR A 1 97 ? -24.912 20.575 -38.597 1.00 36.84 97 THR A C 1
ATOM 739 O O . THR A 1 97 ? -25.785 19.839 -38.158 1.00 36.84 97 THR A O 1
ATOM 742 N N . VAL A 1 98 ? -24.161 21.391 -37.842 1.00 42.47 98 VAL A N 1
ATOM 743 C CA . VAL A 1 98 ? -24.404 21.895 -36.469 1.00 42.47 98 VAL A CA 1
ATOM 744 C C . VAL A 1 98 ? -23.793 21.131 -35.272 1.00 42.47 98 VAL A C 1
ATOM 746 O O . VAL A 1 98 ? -24.268 20.101 -34.815 1.00 42.47 98 VAL A O 1
ATOM 749 N N . SER A 1 99 ? -22.737 21.769 -34.747 1.00 54.84 99 SER A N 1
ATOM 750 C CA . SER A 1 99 ? -22.197 21.841 -33.375 1.00 54.84 99 SER A CA 1
ATOM 751 C C . SER A 1 99 ? -22.848 21.032 -32.247 1.00 54.84 99 SER A C 1
ATOM 753 O O . SER A 1 99 ? -24.039 21.163 -31.974 1.00 54.84 99 SER A O 1
ATOM 755 N N . SER A 1 100 ? -22.012 20.359 -31.447 1.00 38.69 100 SER A N 1
ATOM 756 C CA . SER A 1 100 ? -22.357 19.920 -30.089 1.00 38.69 100 SER A CA 1
ATOM 757 C C . SER A 1 100 ? -21.118 19.875 -29.188 1.00 38.69 100 SER A C 1
ATOM 759 O O . SER A 1 100 ? -20.119 19.237 -29.511 1.00 38.69 100 SER A O 1
ATOM 761 N N . GLN A 1 101 ? -21.203 20.578 -28.054 1.00 43.22 101 GLN A N 1
ATOM 762 C CA . GLN A 1 101 ? -20.272 20.531 -26.926 1.00 43.22 101 GLN A CA 1
ATOM 763 C C . GLN A 1 101 ? -20.072 19.086 -26.444 1.00 43.22 101 GLN A C 1
ATOM 765 O O . GLN A 1 101 ? -21.026 18.441 -26.006 1.00 43.22 101 GLN A O 1
ATOM 770 N N . GLN A 1 102 ? -18.830 18.597 -26.444 1.00 37.28 102 GLN A N 1
ATOM 771 C CA . GLN A 1 102 ? -18.471 17.369 -25.736 1.00 37.28 102 GLN A CA 1
ATOM 772 C C . GLN A 1 102 ? -18.348 17.656 -24.239 1.00 37.28 102 GLN A C 1
ATOM 774 O O . GLN A 1 102 ? -17.388 18.245 -23.748 1.00 37.28 102 GLN A O 1
ATOM 779 N N . ASN A 1 103 ? -19.380 17.235 -23.518 1.00 38.81 103 ASN A N 1
ATOM 780 C CA . ASN A 1 103 ? -19.425 17.178 -22.071 1.00 38.81 103 ASN A CA 1
ATOM 781 C C . ASN A 1 103 ? -18.718 15.881 -21.636 1.00 38.81 103 ASN A C 1
ATOM 783 O O . ASN A 1 103 ? -19.280 14.794 -21.770 1.00 38.81 103 ASN A O 1
ATOM 787 N N . ASN A 1 104 ? -17.475 15.992 -21.157 1.00 38.91 104 ASN A N 1
ATOM 788 C CA . ASN A 1 104 ? -16.672 14.883 -20.633 1.00 38.91 104 ASN A CA 1
ATOM 789 C C . ASN A 1 104 ? -17.284 14.335 -19.336 1.00 38.91 104 ASN A C 1
ATOM 791 O O . ASN A 1 104 ? -16.859 14.666 -18.228 1.00 38.91 104 ASN A O 1
ATOM 795 N N . ARG A 1 105 ? -18.294 13.475 -19.459 1.00 35.78 105 ARG A N 1
ATOM 796 C CA . ARG A 1 105 ? -18.697 12.586 -18.371 1.00 35.78 105 ARG A CA 1
ATOM 797 C C . ARG A 1 105 ? -17.832 11.338 -18.453 1.00 35.78 105 ARG A C 1
ATOM 799 O O . ARG A 1 105 ? -18.104 10.443 -19.243 1.00 35.78 105 ARG A O 1
ATOM 806 N N . ASN A 1 106 ? -16.785 11.313 -17.630 1.00 39.25 106 ASN A N 1
ATOM 807 C CA . ASN A 1 106 ? -16.018 10.112 -17.313 1.00 39.25 106 ASN A CA 1
ATOM 808 C C . ASN A 1 106 ? -16.984 9.052 -16.772 1.00 39.25 106 ASN A C 1
ATOM 810 O O . ASN A 1 106 ? -17.369 9.090 -15.602 1.00 39.25 106 ASN A O 1
ATOM 814 N N . LEU A 1 107 ? -17.430 8.155 -17.648 1.00 41.34 107 LEU A N 1
ATOM 815 C CA . LEU A 1 107 ? -18.256 7.018 -17.285 1.00 41.34 107 LEU A CA 1
ATOM 816 C C . LEU A 1 107 ? -17.341 5.995 -16.594 1.00 41.34 107 LEU A C 1
ATOM 818 O O . LEU A 1 107 ? -16.355 5.579 -17.204 1.00 41.34 107 LEU A O 1
ATOM 822 N N . PRO A 1 108 ? -17.603 5.602 -15.337 1.00 43.69 108 PRO A N 1
ATOM 823 C CA . PRO A 1 108 ? -16.823 4.563 -14.684 1.00 43.69 108 PRO A CA 1
ATOM 824 C C . PRO A 1 108 ? -17.187 3.218 -15.321 1.00 43.69 108 PRO A C 1
ATOM 826 O O . PRO A 1 108 ? -18.124 2.546 -14.895 1.00 43.69 108 PRO A O 1
ATOM 829 N N . THR A 1 109 ? -16.468 2.828 -16.373 1.00 42.31 109 THR A N 1
ATOM 830 C CA . THR A 1 109 ? -16.467 1.446 -16.847 1.00 42.31 109 THR A CA 1
ATOM 831 C C . THR A 1 109 ? -15.939 0.578 -15.709 1.00 42.31 109 THR A C 1
ATOM 833 O O . THR A 1 109 ? -14.830 0.763 -15.209 1.00 42.31 109 THR A O 1
ATOM 836 N N . ASN A 1 110 ? -16.786 -0.330 -15.222 1.00 45.12 110 ASN A N 1
ATOM 837 C CA . ASN A 1 110 ? -16.443 -1.296 -14.184 1.00 45.12 110 ASN A CA 1
ATOM 838 C C . ASN A 1 110 ? -15.559 -2.388 -14.807 1.00 45.12 110 ASN A C 1
ATOM 840 O O . ASN A 1 110 ? -15.986 -3.521 -15.024 1.00 45.12 110 ASN A O 1
ATOM 844 N N . THR A 1 111 ? -14.344 -2.009 -15.201 1.00 49.53 111 THR A N 1
ATOM 845 C CA . THR A 1 111 ? -13.368 -2.914 -15.794 1.00 49.53 111 THR A CA 1
ATOM 846 C C . THR A 1 111 ? -12.825 -3.791 -14.675 1.00 49.53 111 THR A C 1
ATOM 848 O O . THR A 1 111 ? -12.032 -3.352 -13.840 1.00 49.53 111 THR A O 1
ATOM 851 N N . LYS A 1 112 ? -13.291 -5.040 -14.618 1.00 57.03 112 LYS A N 1
ATOM 852 C CA . LYS A 1 112 ? -12.791 -6.038 -13.672 1.00 57.03 112 LYS A CA 1
ATOM 853 C C . LYS A 1 112 ? -11.380 -6.453 -14.091 1.00 57.03 112 LYS A C 1
ATOM 855 O O . LYS A 1 112 ? -11.202 -7.409 -14.839 1.00 57.03 112 LYS A O 1
ATOM 860 N N . THR A 1 113 ? -10.373 -5.728 -13.615 1.00 56.94 113 THR A N 1
ATOM 861 C CA . THR A 1 113 ? -8.961 -6.052 -13.847 1.00 56.94 113 THR A CA 1
ATOM 862 C C . THR A 1 113 ? -8.632 -7.387 -13.180 1.00 56.94 113 THR A C 1
ATOM 864 O O . THR A 1 113 ? -8.653 -7.503 -11.953 1.00 56.94 113 THR A O 1
ATOM 867 N N . ARG A 1 114 ? -8.342 -8.418 -13.978 1.00 52.81 114 ARG A N 1
ATOM 868 C CA . ARG A 1 114 ? -7.847 -9.695 -13.460 1.00 52.81 114 ARG A CA 1
ATOM 869 C C . ARG A 1 114 ? -6.337 -9.578 -13.295 1.00 52.81 114 ARG A C 1
ATOM 871 O O . ARG A 1 114 ? -5.613 -9.420 -14.267 1.00 52.81 114 ARG A O 1
ATOM 878 N N . VAL A 1 115 ? -5.862 -9.648 -12.058 1.00 56.62 115 VAL A N 1
ATOM 879 C CA . VAL A 1 115 ? -4.425 -9.621 -11.775 1.00 56.62 115 VAL A CA 1
ATOM 880 C C . VAL A 1 115 ? -3.895 -11.045 -11.890 1.00 56.62 115 VAL A C 1
ATOM 882 O O . VAL A 1 115 ? -4.261 -11.912 -11.095 1.00 56.62 115 VAL A O 1
ATOM 885 N N . SER A 1 116 ? -3.056 -11.302 -12.892 1.00 53.19 116 SER A N 1
ATOM 886 C CA . SER A 1 116 ? -2.244 -12.516 -12.927 1.00 53.19 116 SER A CA 1
ATOM 887 C C . SER A 1 116 ? -1.069 -12.306 -11.976 1.00 53.19 116 SER A C 1
ATOM 889 O O . SER A 1 116 ? -0.080 -11.659 -12.311 1.00 53.19 116 SER A O 1
ATOM 891 N N . LEU A 1 117 ? -1.194 -12.790 -10.740 1.00 56.62 117 LEU A N 1
ATOM 892 C CA . LEU A 1 117 ? -0.047 -12.864 -9.841 1.00 56.62 117 LEU A CA 1
ATOM 893 C C . LEU A 1 117 ? 0.907 -13.913 -10.422 1.00 56.62 117 LEU A C 1
ATOM 895 O O . LEU A 1 117 ? 0.595 -15.106 -10.427 1.00 56.62 117 LEU A O 1
ATOM 899 N N . GLY A 1 118 ? 2.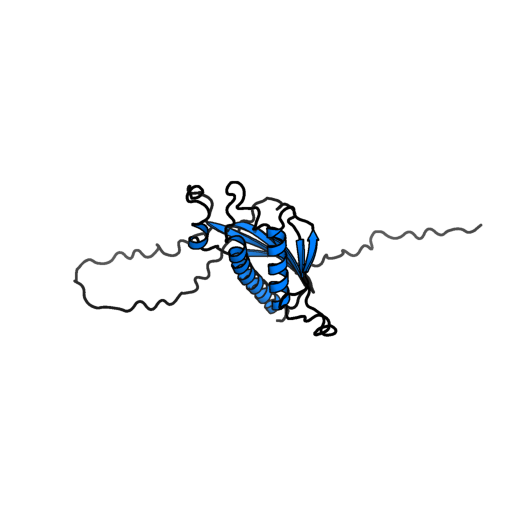047 -13.467 -10.953 1.00 54.44 118 GLY A N 1
ATOM 900 C CA . GLY A 1 118 ? 3.090 -14.367 -11.438 1.00 54.44 118 GLY A CA 1
ATOM 901 C C . GLY A 1 118 ? 3.432 -15.418 -10.376 1.00 54.44 118 GLY A C 1
ATOM 902 O O . GLY A 1 118 ? 3.437 -15.132 -9.182 1.00 54.44 118 GLY A O 1
ATOM 903 N N . LYS A 1 119 ? 3.737 -16.653 -10.794 1.00 52.75 119 LYS A N 1
ATOM 904 C CA . LYS A 1 119 ? 4.024 -17.796 -9.896 1.00 52.75 119 LYS A CA 1
ATOM 905 C C . LYS A 1 119 ? 5.343 -17.669 -9.104 1.00 52.75 119 LYS A C 1
ATOM 907 O O . LYS A 1 119 ? 5.854 -18.662 -8.589 1.00 52.75 119 LYS A O 1
ATOM 912 N N . GLY A 1 120 ? 5.922 -16.475 -9.024 1.00 52.03 120 GLY A N 1
ATOM 913 C CA . GLY A 1 120 ? 7.133 -16.214 -8.260 1.00 52.03 120 GLY A CA 1
ATOM 914 C C . GLY A 1 120 ? 6.815 -16.050 -6.779 1.00 52.03 120 GLY A C 1
ATOM 915 O O . GLY A 1 1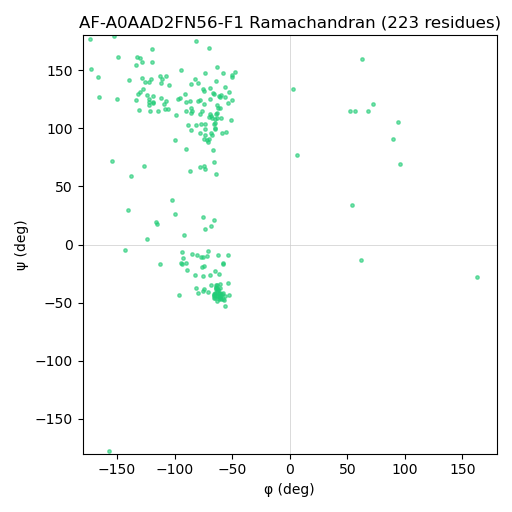20 ? 5.854 -15.380 -6.414 1.00 52.03 120 GLY A O 1
ATOM 916 N N . LYS A 1 121 ? 7.650 -16.620 -5.905 1.00 55.75 121 LYS A N 1
ATOM 917 C CA . LYS A 1 121 ? 7.750 -16.115 -4.533 1.00 55.75 121 LYS A CA 1
ATOM 918 C C . LYS A 1 121 ? 8.402 -14.737 -4.655 1.00 55.75 121 LYS A C 1
ATOM 920 O O . LYS A 1 121 ? 9.574 -14.711 -5.040 1.00 55.75 121 LYS A O 1
ATOM 925 N N . PRO A 1 122 ? 7.703 -13.614 -4.398 1.00 59.47 122 PRO A N 1
ATOM 926 C CA . PRO A 1 122 ? 8.402 -12.343 -4.338 1.00 59.47 122 PRO A CA 1
ATOM 927 C C . PRO A 1 122 ? 9.508 -12.506 -3.286 1.00 59.47 122 PRO A C 1
ATOM 929 O O . PRO A 1 122 ? 9.253 -13.123 -2.242 1.00 59.47 122 PRO A O 1
ATOM 932 N N . PRO A 1 123 ? 10.744 -12.041 -3.547 1.00 67.25 123 PRO A N 1
ATOM 933 C CA . PRO A 1 123 ? 11.770 -12.031 -2.509 1.00 67.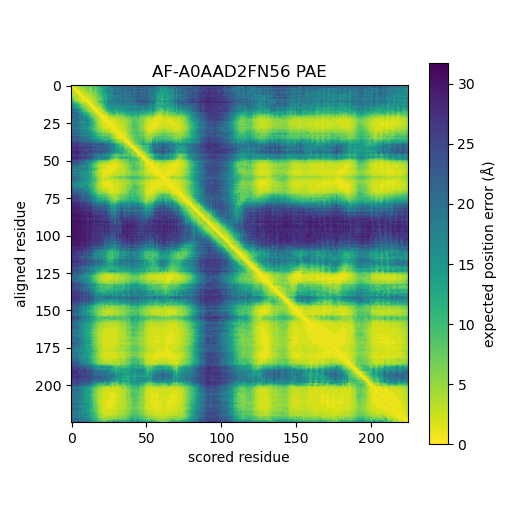25 123 PRO A CA 1
ATOM 934 C C . PRO A 1 123 ? 11.168 -11.362 -1.267 1.00 67.25 123 PRO A C 1
ATOM 936 O O . PRO A 1 123 ? 10.316 -10.493 -1.408 1.00 67.25 123 PRO A O 1
ATOM 939 N N . GLN A 1 124 ? 11.510 -11.762 -0.044 1.00 70.50 124 GLN A N 1
ATOM 940 C CA . GLN A 1 124 ? 11.021 -11.005 1.111 1.00 70.50 124 GLN A CA 1
ATOM 941 C C . GLN A 1 124 ? 11.650 -9.611 1.045 1.00 70.50 124 GLN A C 1
ATOM 943 O O . GLN A 1 124 ? 12.858 -9.456 1.206 1.00 70.50 124 GLN A O 1
ATOM 948 N N . GLY A 1 125 ? 10.839 -8.606 0.707 1.00 76.94 125 GLY A N 1
ATOM 949 C CA . GLY A 1 125 ? 11.284 -7.221 0.704 1.00 76.94 125 GLY A CA 1
ATOM 950 C C . GLY A 1 125 ? 11.512 -6.744 2.130 1.00 76.94 125 GLY A C 1
ATOM 951 O O . GLY A 1 125 ? 11.069 -7.372 3.093 1.00 76.94 125 GLY A O 1
ATOM 952 N N . GLN A 1 126 ? 12.135 -5.578 2.261 1.00 88.06 126 GLN A N 1
ATOM 953 C CA . GLN A 1 126 ? 12.105 -4.825 3.513 1.00 88.06 126 GLN A CA 1
ATOM 954 C C . GLN A 1 126 ? 10.670 -4.736 4.052 1.00 88.06 126 GLN A C 1
ATOM 956 O O . GLN A 1 126 ? 9.706 -4.694 3.280 1.00 88.06 126 GLN A O 1
ATOM 961 N N . CYS A 1 127 ? 10.535 -4.694 5.368 1.00 93.81 127 CYS A N 1
ATOM 962 C CA . CYS A 1 127 ? 9.240 -4.644 6.026 1.00 93.81 127 CYS A CA 1
ATOM 963 C C . CYS A 1 127 ? 9.280 -3.567 7.099 1.00 93.81 127 CYS A C 1
ATOM 965 O O . CYS A 1 127 ? 10.136 -3.605 7.988 1.00 93.81 127 CYS A O 1
ATOM 967 N N . THR A 1 128 ? 8.344 -2.629 7.012 1.00 96.56 128 THR A N 1
ATOM 968 C CA . THR A 1 128 ? 8.167 -1.558 7.989 1.00 96.56 128 THR A CA 1
ATOM 969 C C . THR A 1 128 ? 6.770 -1.641 8.573 1.00 96.56 128 THR A C 1
ATOM 971 O O . THR A 1 128 ? 5.809 -1.917 7.858 1.00 96.56 128 THR A O 1
ATOM 974 N N . VAL A 1 129 ? 6.649 -1.370 9.868 1.00 97.44 129 VAL A N 1
ATOM 975 C CA . VAL A 1 129 ? 5.364 -1.225 10.545 1.00 97.44 129 VAL A CA 1
ATOM 976 C C . VAL A 1 129 ? 5.152 0.217 10.979 1.00 97.44 129 VAL A C 1
ATOM 978 O O . VAL A 1 129 ? 6.072 0.867 11.473 1.00 97.44 129 VAL A O 1
ATOM 981 N N . ALA A 1 130 ? 3.928 0.702 10.817 1.00 96.75 130 ALA A N 1
ATOM 982 C CA . ALA A 1 130 ? 3.451 1.924 11.444 1.00 96.75 130 ALA A CA 1
ATOM 983 C C . ALA A 1 130 ? 2.224 1.598 12.289 1.00 96.75 130 ALA A C 1
ATOM 985 O O . ALA A 1 130 ? 1.371 0.804 11.882 1.00 96.75 130 ALA A O 1
ATOM 986 N N . MET A 1 131 ? 2.141 2.207 13.468 1.00 95.19 131 MET A N 1
ATOM 987 C CA . MET A 1 131 ? 1.023 2.005 14.383 1.00 95.19 131 MET A CA 1
ATOM 988 C C . MET A 1 131 ? 0.400 3.347 14.772 1.00 95.19 131 MET A C 1
ATOM 990 O O . MET A 1 131 ? 1.134 4.310 15.033 1.00 95.19 131 MET A O 1
ATOM 994 N N . PRO A 1 132 ? -0.939 3.428 14.869 1.00 91.19 132 PRO A N 1
ATOM 995 C CA . PRO A 1 132 ? -1.596 4.595 15.421 1.00 91.19 132 PRO A CA 1
ATOM 996 C C . PRO A 1 132 ? -1.194 4.735 16.885 1.00 91.19 132 PRO A C 1
ATOM 998 O O . PRO A 1 132 ? -1.106 3.752 17.624 1.00 91.19 132 PRO A O 1
ATOM 1001 N N . ARG A 1 133 ? -0.977 5.969 17.336 1.00 86.38 133 ARG A N 1
ATOM 1002 C CA . ARG A 1 133 ? -0.779 6.209 18.765 1.00 86.38 133 ARG A CA 1
ATOM 1003 C C . ARG A 1 133 ? -2.096 5.973 19.491 1.00 86.38 133 ARG A C 1
ATOM 1005 O O . ARG A 1 133 ? -3.142 6.457 19.057 1.00 86.38 133 ARG A O 1
ATOM 1012 N N . THR A 1 134 ? -2.037 5.264 20.612 1.00 85.81 134 THR A N 1
ATOM 1013 C CA . THR A 1 134 ? -3.206 5.108 21.475 1.00 85.81 134 THR A CA 1
ATOM 1014 C C . THR A 1 134 ? -3.626 6.474 22.023 1.00 85.81 134 THR A C 1
ATOM 1016 O O . THR A 1 134 ? -2.808 7.391 22.161 1.00 85.81 134 THR A O 1
ATOM 1019 N N . ILE A 1 135 ? -4.916 6.618 22.337 1.00 80.00 135 ILE A N 1
ATOM 1020 C CA . ILE A 1 135 ? -5.512 7.876 22.820 1.00 80.00 135 ILE A CA 1
ATOM 1021 C C . ILE A 1 135 ? -4.743 8.427 24.034 1.00 80.00 135 ILE A C 1
ATOM 1023 O O . ILE A 1 135 ? -4.567 9.637 24.149 1.00 80.00 135 ILE A O 1
ATOM 1027 N N . ALA A 1 136 ? -4.195 7.540 24.871 1.00 80.94 136 ALA A N 1
ATOM 1028 C CA . ALA A 1 136 ? -3.409 7.882 26.053 1.00 80.94 136 ALA A CA 1
ATOM 1029 C C . ALA A 1 136 ? -2.121 8.681 25.759 1.00 80.94 136 ALA A C 1
ATOM 1031 O O . ALA A 1 136 ? -1.666 9.426 26.620 1.00 80.94 136 ALA A O 1
ATOM 1032 N N . TYR A 1 137 ? -1.546 8.576 24.554 1.00 79.62 137 TYR A N 1
ATOM 1033 C CA . TYR A 1 137 ? -0.285 9.244 24.184 1.00 79.62 137 TYR A CA 1
ATOM 1034 C C . TYR A 1 137 ? -0.450 10.289 23.072 1.00 79.62 137 TYR A C 1
ATOM 1036 O O . TYR A 1 137 ? 0.532 10.716 22.450 1.00 79.62 137 TYR A O 1
ATOM 1044 N N . LYS A 1 138 ? -1.685 10.737 22.815 1.00 69.81 138 LYS A N 1
ATOM 1045 C CA . LYS A 1 138 ? -2.020 11.771 21.825 1.00 69.81 138 LYS A CA 1
ATOM 1046 C C . LYS A 1 138 ? -1.604 13.166 22.326 1.00 69.81 138 LYS A C 1
ATOM 1048 O O . LYS A 1 138 ? -2.437 14.013 22.606 1.00 69.81 138 LYS A O 1
ATOM 1053 N N . GLY A 1 139 ? -0.301 13.395 22.487 1.00 72.56 139 GLY A N 1
ATOM 1054 C CA . GLY A 1 139 ? 0.252 14.685 22.922 1.00 72.56 139 GLY A CA 1
ATOM 1055 C C . GLY A 1 139 ? 1.689 14.616 23.433 1.00 72.56 139 GLY A C 1
ATOM 1056 O O . GLY A 1 139 ? 2.440 15.566 23.252 1.00 72.56 139 GLY A O 1
ATOM 1057 N N . ALA A 1 140 ? 2.114 13.469 23.972 1.00 72.19 140 ALA A N 1
ATOM 1058 C CA . ALA A 1 140 ? 3.429 13.322 24.605 1.00 72.19 140 ALA A CA 1
ATOM 1059 C C . ALA A 1 140 ? 4.622 13.480 23.637 1.00 72.19 140 ALA A C 1
ATOM 1061 O O . ALA A 1 140 ? 5.719 13.815 24.064 1.00 72.19 140 ALA A O 1
ATOM 1062 N N . PHE A 1 141 ? 4.410 13.267 22.333 1.00 69.81 141 PHE A N 1
ATOM 1063 C CA . PHE A 1 141 ? 5.473 13.317 21.317 1.00 69.81 141 PHE A CA 1
ATOM 1064 C C . PHE A 1 141 ? 5.010 13.985 20.016 1.00 69.81 141 PHE A C 1
ATOM 1066 O O . PHE A 1 141 ? 5.398 13.569 18.923 1.00 69.81 141 PHE A O 1
ATOM 1073 N N . ALA A 1 142 ? 4.061 14.920 20.091 1.00 60.72 142 ALA A N 1
ATOM 1074 C CA . ALA A 1 142 ? 3.559 15.641 18.921 1.00 60.72 142 ALA A CA 1
ATOM 1075 C C . ALA A 1 142 ? 4.436 16.870 18.639 1.00 60.72 142 ALA A C 1
ATOM 1077 O O . ALA A 1 142 ? 3.985 18.008 18.723 1.00 60.72 142 ALA A O 1
ATOM 1078 N N . THR A 1 143 ? 5.710 16.657 18.313 1.00 58.50 143 THR A N 1
ATOM 1079 C CA . THR A 1 143 ? 6.604 17.725 17.847 1.00 58.50 143 THR A CA 1
ATOM 1080 C C . THR A 1 143 ? 6.310 18.037 16.379 1.00 58.50 143 THR A C 1
ATOM 1082 O O . THR A 1 143 ? 7.110 17.708 15.515 1.00 58.50 143 THR A O 1
ATOM 1085 N N . GLY A 1 144 ? 5.123 18.576 16.077 1.00 66.00 144 GLY A N 1
ATOM 1086 C CA . GLY A 1 144 ? 4.738 19.137 14.766 1.00 66.00 144 GLY A CA 1
ATOM 1087 C C . GLY A 1 144 ? 4.731 18.199 13.544 1.00 66.00 144 GLY A C 1
ATOM 1088 O O . GLY A 1 144 ? 4.160 18.555 12.517 1.00 66.00 144 GLY A O 1
ATOM 1089 N N . ALA A 1 145 ? 5.322 17.008 13.629 1.00 62.94 145 ALA A N 1
ATOM 1090 C CA . ALA A 1 145 ? 5.403 16.053 12.539 1.00 62.94 145 ALA A CA 1
ATOM 1091 C C . ALA A 1 145 ? 4.080 15.290 12.421 1.00 62.94 145 ALA A C 1
ATOM 1093 O O . ALA A 1 145 ? 3.610 14.663 13.371 1.00 62.94 145 ALA A O 1
ATOM 1094 N N . LYS A 1 146 ? 3.477 15.359 11.233 1.00 74.69 146 LYS A N 1
ATOM 1095 C CA . LYS A 1 146 ? 2.226 14.671 10.885 1.00 74.69 146 LYS A CA 1
ATOM 1096 C C . LYS A 1 146 ? 2.408 13.152 10.730 1.00 74.69 146 LYS A C 1
ATOM 1098 O O . LYS A 1 146 ? 1.419 12.432 10.623 1.00 74.69 146 LYS A O 1
ATOM 1103 N N . ASP A 1 147 ? 3.651 12.678 10.721 1.00 79.50 147 ASP A N 1
ATOM 1104 C CA . ASP A 1 147 ? 3.985 11.284 10.461 1.00 79.50 147 ASP A CA 1
ATOM 1105 C C . ASP A 1 147 ? 3.928 10.423 11.726 1.00 79.50 147 ASP A C 1
ATOM 1107 O O . ASP A 1 147 ? 4.369 10.811 12.812 1.00 79.50 147 ASP A O 1
ATOM 1111 N N . LEU A 1 148 ? 3.365 9.224 11.575 1.00 86.88 148 LEU A N 1
ATOM 1112 C CA . LEU A 1 148 ? 3.332 8.222 12.629 1.00 86.88 148 LEU A CA 1
ATOM 1113 C C . LEU A 1 148 ? 4.720 7.594 12.815 1.00 86.88 148 LEU A C 1
ATOM 1115 O O . LEU A 1 148 ? 5.467 7.441 11.843 1.00 86.88 148 LEU A O 1
ATOM 1119 N N . PRO A 1 149 ? 5.071 7.194 14.052 1.00 90.38 149 PRO A N 1
ATOM 1120 C CA . PRO A 1 149 ? 6.308 6.468 14.291 1.00 90.38 149 PRO A CA 1
ATOM 1121 C C . PRO A 1 149 ? 6.298 5.170 13.478 1.00 90.38 149 PRO A C 1
ATOM 1123 O O . PRO A 1 149 ? 5.341 4.394 13.529 1.00 90.38 149 PRO A O 1
ATOM 1126 N N . CYS A 1 150 ? 7.372 4.957 12.727 1.00 93.31 150 CYS A N 1
ATOM 1127 C CA . CYS A 1 150 ? 7.585 3.757 11.935 1.00 93.31 150 CYS A CA 1
ATOM 1128 C C . CYS A 1 150 ? 8.731 2.949 12.540 1.00 93.31 150 CYS A C 1
ATOM 1130 O O . CYS A 1 150 ? 9.721 3.514 13.006 1.00 93.31 150 CYS A O 1
ATOM 1132 N N . SER A 1 151 ? 8.612 1.627 12.514 1.00 96.12 151 SER A N 1
ATOM 1133 C CA . SER A 1 151 ? 9.669 0.713 12.941 1.00 96.12 151 SER A CA 1
ATOM 1134 C C . SER A 1 151 ? 9.995 -0.250 11.815 1.00 96.12 151 SER A C 1
ATOM 1136 O O . SER A 1 151 ? 9.112 -0.885 11.240 1.00 96.12 151 SER A O 1
ATOM 1138 N N . GLN A 1 152 ? 11.276 -0.351 11.489 1.00 95.50 152 GLN A N 1
ATOM 1139 C CA . GLN A 1 152 ? 11.767 -1.325 10.529 1.00 95.50 152 GLN A CA 1
ATOM 1140 C C . GLN A 1 152 ? 11.844 -2.696 11.204 1.00 95.50 152 GLN A C 1
ATOM 1142 O O . GLN A 1 152 ? 12.484 -2.841 12.241 1.00 95.50 152 GLN A O 1
ATOM 1147 N N . ILE A 1 153 ? 11.182 -3.691 10.615 1.00 95.44 153 ILE A N 1
ATOM 1148 C CA . ILE A 1 153 ? 11.201 -5.083 11.085 1.00 95.44 153 ILE A CA 1
ATOM 1149 C C . ILE A 1 153 ? 12.239 -5.876 10.299 1.00 95.44 153 ILE A C 1
ATOM 1151 O O . ILE A 1 153 ? 13.001 -6.650 10.871 1.00 95.44 153 ILE A O 1
ATOM 1155 N N . ILE A 1 154 ? 12.268 -5.676 8.979 1.00 94.00 154 ILE A N 1
ATOM 1156 C CA . ILE A 1 154 ? 13.199 -6.354 8.078 1.00 94.00 154 ILE A CA 1
ATOM 1157 C C . ILE A 1 154 ? 14.004 -5.293 7.332 1.00 94.00 154 ILE A C 1
ATOM 1159 O O . ILE A 1 154 ? 13.440 -4.448 6.628 1.00 94.00 154 ILE A O 1
ATOM 1163 N N . GLY A 1 155 ? 15.323 -5.356 7.521 1.00 89.44 155 GLY A N 1
ATOM 1164 C CA . GLY A 1 155 ? 16.323 -4.558 6.818 1.00 89.44 155 GLY A CA 1
ATOM 1165 C C . GLY A 1 155 ? 16.271 -4.748 5.303 1.00 89.44 155 GLY A C 1
ATOM 1166 O O . GLY A 1 155 ? 15.970 -5.838 4.825 1.00 89.44 155 GLY A O 1
ATOM 1167 N N . GLY A 1 156 ? 16.586 -3.700 4.545 1.00 85.25 156 GLY A N 1
ATOM 1168 C CA . GLY A 1 156 ? 16.777 -3.771 3.096 1.00 85.25 156 GLY A CA 1
ATOM 1169 C C . GLY A 1 156 ? 18.112 -3.151 2.696 1.00 85.25 156 GLY A C 1
ATOM 1170 O O . GLY A 1 156 ? 18.649 -2.322 3.422 1.00 85.25 156 GLY A O 1
ATOM 1171 N N . GLY A 1 157 ? 18.646 -3.538 1.534 1.00 83.69 157 GLY A N 1
ATOM 1172 C CA . GLY A 1 157 ? 19.874 -2.940 0.992 1.00 83.69 157 GLY A CA 1
ATOM 1173 C C . GLY A 1 157 ? 19.684 -1.536 0.400 1.00 83.69 157 GLY A C 1
ATOM 1174 O O . GLY A 1 157 ? 20.668 -0.871 0.103 1.00 83.69 157 GLY A O 1
ATOM 1175 N N . SER A 1 158 ? 18.438 -1.081 0.222 1.00 87.06 158 SER A N 1
ATOM 1176 C CA . SER A 1 158 ? 18.108 0.228 -0.353 1.00 87.06 158 SER A CA 1
ATOM 1177 C C . SER A 1 158 ? 17.438 1.126 0.687 1.00 87.06 158 SER A C 1
ATOM 1179 O O . SER A 1 158 ? 16.316 0.862 1.125 1.00 87.06 158 SER A O 1
ATOM 1181 N N . THR A 1 159 ? 18.113 2.219 1.045 1.00 90.19 159 THR A N 1
ATOM 1182 C CA . THR A 1 159 ? 17.587 3.249 1.953 1.00 90.19 159 THR A CA 1
ATOM 1183 C C . THR A 1 159 ? 16.343 3.931 1.381 1.00 90.19 159 THR A C 1
ATOM 1185 O O . THR A 1 159 ? 15.389 4.185 2.113 1.00 90.19 159 THR A O 1
ATOM 1188 N N . ASP A 1 160 ? 16.299 4.174 0.069 1.00 88.69 160 ASP A N 1
ATOM 1189 C CA . ASP A 1 160 ? 15.156 4.826 -0.588 1.00 88.69 160 ASP A CA 1
ATOM 1190 C C . ASP A 1 160 ? 13.902 3.972 -0.507 1.00 88.69 160 ASP A C 1
ATOM 1192 O O . ASP A 1 160 ? 12.806 4.448 -0.199 1.00 88.69 160 ASP A O 1
ATOM 1196 N N . ALA A 1 161 ? 14.082 2.673 -0.729 1.00 88.56 161 ALA A N 1
ATOM 1197 C CA . ALA A 1 161 ? 13.022 1.707 -0.581 1.00 88.56 161 ALA A CA 1
ATOM 1198 C C . ALA A 1 161 ? 12.486 1.753 0.867 1.00 88.56 161 ALA A C 1
ATOM 1200 O O . ALA A 1 161 ? 11.268 1.749 1.069 1.00 88.56 161 ALA A O 1
ATOM 1201 N N . GLN A 1 162 ? 13.372 1.839 1.861 1.00 91.69 162 GLN A N 1
ATOM 1202 C CA . GLN A 1 162 ? 12.994 1.871 3.271 1.00 91.69 162 GLN A CA 1
ATOM 1203 C C . GLN A 1 162 ? 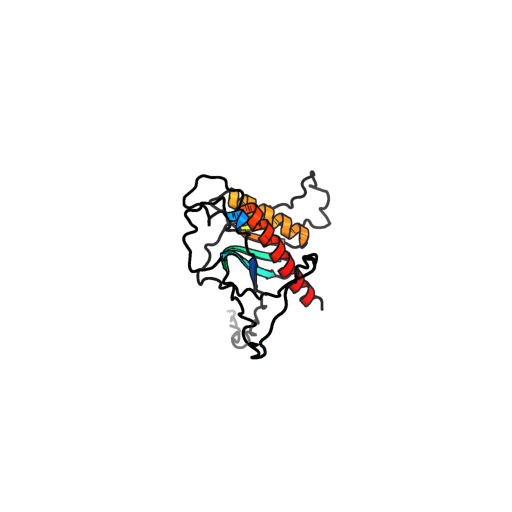12.218 3.143 3.617 1.00 91.69 162 GLN A C 1
ATOM 1205 O O . GLN A 1 162 ? 11.198 3.075 4.312 1.00 91.69 162 GLN A O 1
ATOM 1210 N N . VAL A 1 163 ? 12.670 4.299 3.127 1.00 92.81 163 VAL A N 1
ATOM 1211 C CA . VAL A 1 163 ? 11.973 5.579 3.311 1.00 92.81 163 VAL A CA 1
ATOM 1212 C C . VAL A 1 163 ? 10.585 5.514 2.677 1.00 92.81 163 VAL A C 1
ATOM 1214 O O . VAL A 1 163 ? 9.601 5.873 3.325 1.00 92.81 163 VAL A O 1
ATOM 1217 N N . LEU A 1 164 ? 10.480 4.972 1.461 1.00 92.88 164 LEU A N 1
ATOM 1218 C CA . LEU A 1 164 ? 9.210 4.817 0.755 1.00 92.88 164 LEU A CA 1
ATOM 1219 C C . LEU A 1 164 ? 8.233 3.905 1.513 1.00 92.88 164 LEU A C 1
ATOM 1221 O O . LEU A 1 164 ? 7.073 4.272 1.706 1.00 92.88 164 LEU A O 1
ATOM 1225 N N . ALA A 1 165 ? 8.700 2.743 1.980 1.00 94.31 165 ALA A N 1
ATOM 1226 C CA . ALA A 1 165 ? 7.897 1.808 2.768 1.00 94.31 165 ALA A CA 1
ATOM 1227 C C . ALA A 1 165 ? 7.412 2.444 4.081 1.00 94.31 165 ALA A C 1
ATOM 1229 O O . ALA A 1 165 ? 6.248 2.297 4.450 1.00 94.31 165 ALA A O 1
ATOM 1230 N N . SER A 1 166 ? 8.287 3.194 4.757 1.00 95.31 166 SER A N 1
ATOM 1231 C CA . SER A 1 166 ? 7.973 3.873 6.020 1.00 95.31 166 SER A CA 1
ATOM 1232 C C . SER A 1 166 ? 6.929 4.971 5.831 1.00 95.31 166 SER A C 1
ATOM 1234 O O . SER A 1 166 ? 5.939 5.026 6.559 1.00 95.31 166 SER A O 1
ATOM 1236 N N . GLN A 1 167 ? 7.092 5.806 4.805 1.00 94.69 167 GLN A N 1
ATOM 1237 C CA . GLN A 1 167 ? 6.117 6.841 4.471 1.00 94.69 167 GLN A CA 1
ATOM 1238 C C . GLN A 1 167 ? 4.751 6.248 4.104 1.00 94.69 167 GLN A C 1
ATOM 1240 O O . GLN A 1 167 ? 3.721 6.748 4.561 1.00 94.69 167 GLN A O 1
ATOM 1245 N N . MET A 1 168 ? 4.738 5.167 3.319 1.00 95.62 168 MET A N 1
ATOM 1246 C CA . MET A 1 168 ? 3.509 4.464 2.954 1.00 95.62 168 MET A CA 1
ATOM 1247 C C . MET A 1 168 ? 2.812 3.875 4.186 1.00 95.62 168 MET A C 1
ATOM 1249 O O . MET A 1 168 ? 1.621 4.114 4.387 1.00 95.62 168 MET A O 1
ATOM 1253 N N . ALA A 1 169 ? 3.549 3.166 5.048 1.00 96.69 169 ALA A N 1
ATOM 1254 C CA . ALA A 1 169 ? 3.012 2.595 6.282 1.00 96.69 169 ALA A CA 1
ATOM 1255 C C . ALA A 1 169 ? 2.411 3.680 7.189 1.00 96.69 169 ALA A C 1
ATOM 1257 O O . ALA A 1 169 ? 1.272 3.542 7.637 1.00 96.69 169 ALA A O 1
ATOM 1258 N N . SER A 1 170 ? 3.136 4.787 7.395 1.00 95.88 170 SER A N 1
ATOM 1259 C CA . SER A 1 170 ? 2.679 5.942 8.178 1.00 95.88 170 SER A CA 1
ATOM 1260 C C . SER A 1 170 ? 1.355 6.502 7.648 1.00 95.88 170 SER A C 1
ATOM 1262 O O . SER A 1 170 ? 0.378 6.607 8.393 1.00 95.88 170 SER A O 1
ATOM 1264 N N . ARG A 1 171 ? 1.276 6.802 6.342 1.00 95.56 171 ARG A N 1
ATOM 1265 C CA . ARG A 1 171 ? 0.067 7.380 5.729 1.00 95.56 171 ARG A CA 1
ATOM 1266 C C . ARG A 1 171 ? -1.124 6.430 5.766 1.00 95.56 171 ARG A C 1
ATOM 1268 O O . ARG A 1 171 ? -2.240 6.877 6.036 1.00 95.56 171 ARG A O 1
ATOM 1275 N N . LEU A 1 172 ? -0.907 5.142 5.498 1.00 96.50 172 LEU A N 1
ATOM 1276 C CA . LEU A 1 172 ? -1.961 4.129 5.570 1.00 96.50 172 LEU A CA 1
ATOM 1277 C C . LEU A 1 172 ? -2.470 3.961 7.002 1.00 96.50 172 LEU A C 1
ATOM 1279 O O . LEU A 1 172 ? -3.678 3.992 7.224 1.00 96.50 172 LEU A O 1
ATOM 1283 N N . SER A 1 173 ? -1.564 3.858 7.978 1.00 96.12 173 SER A N 1
ATOM 1284 C CA . SER A 1 173 ? -1.931 3.698 9.387 1.00 96.12 173 SER A CA 1
ATOM 1285 C C . SER A 1 173 ? -2.697 4.914 9.905 1.00 96.12 173 SER A C 1
ATOM 1287 O O . SER A 1 173 ? -3.716 4.760 10.576 1.00 96.12 173 SER A O 1
ATOM 1289 N N . ALA A 1 174 ? -2.292 6.123 9.504 1.00 94.00 174 ALA A N 1
ATOM 1290 C CA . ALA A 1 174 ? -2.980 7.355 9.880 1.00 94.00 174 ALA A CA 1
ATOM 1291 C C . ALA A 1 174 ? -4.408 7.435 9.319 1.00 94.00 174 ALA A C 1
ATOM 1293 O O . ALA A 1 174 ? -5.293 7.974 9.977 1.00 94.00 174 ALA A O 1
ATOM 1294 N N . LYS A 1 175 ? -4.645 6.904 8.112 1.00 94.94 175 LYS A N 1
ATOM 1295 C CA . LYS A 1 175 ? -5.968 6.923 7.470 1.00 94.94 175 LYS A CA 1
ATOM 1296 C C . LYS A 1 175 ? -6.889 5.810 7.960 1.00 94.94 175 LYS A C 1
ATOM 1298 O O . LYS A 1 175 ? -8.087 6.036 8.086 1.00 94.94 175 LYS A O 1
ATOM 1303 N N . LEU A 1 176 ? -6.340 4.624 8.208 1.00 94.94 176 LEU A N 1
ATOM 1304 C CA . LEU A 1 176 ? -7.110 3.435 8.581 1.00 94.94 176 LEU A CA 1
ATOM 1305 C C . LEU A 1 176 ? -7.233 3.264 10.097 1.00 94.94 176 LEU A C 1
ATOM 1307 O O . LEU A 1 176 ? -8.034 2.459 10.547 1.00 94.94 176 LEU A O 1
ATOM 1311 N N . SER A 1 177 ? -6.466 4.017 10.891 1.00 94.12 177 SER A N 1
ATOM 1312 C CA . SER A 1 177 ? -6.410 3.881 12.354 1.00 94.12 177 SER A CA 1
ATOM 1313 C C . SER A 1 177 ? -6.096 2.450 12.819 1.00 94.12 177 SER A C 1
ATOM 1315 O O . SER A 1 177 ? -6.561 2.018 13.869 1.00 94.12 177 SER A O 1
ATOM 1317 N N . MET A 1 178 ? -5.274 1.722 12.056 1.00 95.56 178 MET A N 1
ATOM 1318 C CA . MET A 1 178 ? -4.836 0.351 12.348 1.00 95.56 178 MET A CA 1
ATOM 1319 C C . MET A 1 178 ? -3.318 0.229 12.226 1.00 95.56 178 MET A C 1
ATOM 1321 O O . MET A 1 178 ? -2.670 1.058 11.580 1.00 95.56 178 MET A O 1
ATOM 1325 N N . ALA A 1 179 ? -2.740 -0.811 12.829 1.00 96.94 179 ALA A N 1
ATOM 1326 C CA . ALA A 1 179 ? -1.341 -1.152 12.598 1.00 96.94 179 ALA A CA 1
ATOM 1327 C C . ALA A 1 179 ? -1.163 -1.668 11.163 1.00 96.94 179 ALA A C 1
ATOM 1329 O O . ALA A 1 179 ? -1.843 -2.606 10.750 1.00 96.94 179 ALA A O 1
ATOM 1330 N N . ILE A 1 180 ? -0.256 -1.061 10.401 1.00 97.62 180 ILE A N 1
ATOM 1331 C CA . ILE A 1 180 ? -0.010 -1.416 9.002 1.00 97.62 180 ILE A CA 1
ATOM 1332 C C . ILE A 1 180 ? 1.428 -1.891 8.860 1.00 97.62 180 ILE A C 1
ATOM 1334 O O . ILE A 1 180 ? 2.362 -1.151 9.162 1.00 97.62 180 ILE A O 1
ATOM 1338 N N . PHE A 1 181 ? 1.586 -3.112 8.367 1.00 97.50 181 PHE A N 1
ATOM 1339 C CA . PHE A 1 181 ? 2.850 -3.689 7.939 1.00 97.50 181 PHE A CA 1
ATOM 1340 C C . PHE A 1 181 ? 2.942 -3.523 6.426 1.00 97.50 181 PHE A C 1
ATOM 1342 O O . PHE A 1 181 ? 2.043 -3.949 5.707 1.00 97.50 181 PHE A O 1
ATOM 1349 N N . VAL A 1 182 ? 4.009 -2.905 5.935 1.00 96.69 182 VAL A N 1
ATOM 1350 C CA . VAL A 1 182 ? 4.230 -2.686 4.505 1.00 96.69 182 VAL A CA 1
ATOM 1351 C C . VAL A 1 182 ? 5.547 -3.320 4.102 1.00 96.69 182 VAL A C 1
ATOM 1353 O O . VAL A 1 182 ? 6.605 -2.948 4.612 1.00 96.69 182 VAL A O 1
ATOM 1356 N N . SER A 1 183 ? 5.478 -4.228 3.131 1.00 94.75 183 SER A N 1
ATOM 1357 C CA . SER A 1 183 ? 6.625 -4.647 2.339 1.00 94.75 183 SER A CA 1
ATOM 1358 C C . SER A 1 183 ? 6.537 -4.031 0.950 1.00 94.75 183 SER A C 1
ATOM 1360 O O . SER A 1 183 ? 5.590 -4.289 0.211 1.00 94.75 183 SER A O 1
ATOM 1362 N N . CYS A 1 184 ? 7.504 -3.179 0.606 1.00 91.75 184 CYS A N 1
ATOM 1363 C CA . CYS A 1 184 ? 7.503 -2.418 -0.642 1.00 91.75 184 CYS A CA 1
ATOM 1364 C C . CYS A 1 184 ? 8.758 -2.719 -1.463 1.00 91.75 184 CYS A C 1
ATOM 1366 O O . CYS A 1 184 ? 9.875 -2.544 -0.974 1.00 91.75 184 CYS A O 1
ATOM 1368 N N . GLN A 1 185 ? 8.569 -3.128 -2.717 1.00 90.25 185 GLN A N 1
ATOM 1369 C CA . GLN A 1 185 ? 9.636 -3.448 -3.677 1.00 90.25 185 GLN A CA 1
ATOM 1370 C C . GLN A 1 185 ? 9.656 -2.514 -4.889 1.00 90.25 185 GLN A C 1
ATOM 1372 O O . GLN A 1 185 ? 10.235 -2.831 -5.927 1.00 90.25 185 GLN A O 1
ATOM 1377 N N . LEU A 1 186 ? 9.038 -1.339 -4.768 1.00 87.62 186 LEU A N 1
ATOM 1378 C CA . LEU A 1 186 ? 8.917 -0.404 -5.885 1.00 87.62 186 LEU A CA 1
ATOM 1379 C C . LEU A 1 186 ? 10.257 0.234 -6.290 1.00 87.62 186 LEU A C 1
ATOM 1381 O O . LEU A 1 186 ? 10.433 0.586 -7.450 1.00 87.62 186 LEU A O 1
ATOM 1385 N N . ALA A 1 187 ? 11.226 0.341 -5.381 1.00 83.44 187 ALA A N 1
ATOM 1386 C CA . ALA A 1 187 ? 12.525 0.942 -5.692 1.00 83.44 187 ALA A CA 1
ATOM 1387 C C . ALA A 1 187 ? 13.451 0.029 -6.523 1.00 83.44 187 ALA A C 1
ATOM 1389 O O . ALA A 1 187 ? 14.286 0.522 -7.274 1.00 83.44 187 ALA A O 1
ATOM 1390 N N . ASN A 1 188 ? 13.298 -1.298 -6.422 1.00 73.50 188 ASN A N 1
ATOM 1391 C CA . ASN A 1 188 ? 14.249 -2.253 -7.012 1.00 73.50 188 ASN A CA 1
ATOM 1392 C C . ASN A 1 188 ? 13.903 -2.658 -8.451 1.00 73.50 188 ASN A C 1
ATOM 1394 O O . ASN A 1 188 ? 14.731 -3.234 -9.145 1.00 73.50 188 ASN A O 1
ATOM 1398 N N . GLY A 1 189 ? 12.674 -2.408 -8.908 1.00 63.94 189 GLY A N 1
ATOM 1399 C CA . GLY A 1 189 ? 12.236 -2.884 -10.222 1.00 63.94 189 GLY A CA 1
ATOM 1400 C C . GLY A 1 189 ? 12.691 -2.027 -11.405 1.00 63.94 189 GLY A C 1
ATOM 1401 O O . GLY A 1 189 ? 12.423 -2.411 -12.540 1.00 63.94 189 GLY A O 1
ATOM 1402 N N . ILE A 1 190 ? 13.279 -0.851 -11.173 1.00 62.56 190 ILE A N 1
ATOM 1403 C CA . ILE A 1 190 ? 13.599 0.126 -12.234 1.00 62.56 190 ILE A CA 1
ATOM 1404 C C . ILE A 1 190 ? 15.121 0.280 -12.429 1.00 62.56 190 ILE A C 1
ATOM 1406 O O . ILE A 1 190 ? 15.585 0.749 -13.458 1.00 62.56 190 ILE A O 1
ATOM 1410 N N . SER A 1 191 ? 15.923 -0.172 -11.470 1.00 48.84 191 SER A N 1
ATOM 1411 C CA . SER A 1 191 ? 17.297 0.291 -11.260 1.00 48.84 191 SER A CA 1
ATOM 1412 C C . SER A 1 191 ? 18.396 -0.617 -11.827 1.00 48.84 191 SER A C 1
ATOM 1414 O O . SER A 1 191 ? 19.522 -0.582 -11.345 1.00 48.84 191 SER A O 1
ATOM 1416 N N . ALA A 1 192 ? 18.133 -1.410 -12.870 1.00 53.19 192 ALA A N 1
ATOM 1417 C CA . ALA A 1 192 ? 19.209 -2.215 -13.457 1.00 53.19 192 ALA A CA 1
ATOM 1418 C C . ALA A 1 192 ? 20.188 -1.412 -14.341 1.00 53.19 192 ALA A C 1
ATOM 1420 O O . ALA A 1 192 ? 21.285 -1.914 -14.567 1.00 53.19 192 ALA A O 1
ATOM 1421 N N . GLN A 1 193 ? 19.846 -0.211 -14.846 1.00 49.47 193 GLN A N 1
ATOM 1422 C CA . GLN A 1 193 ? 20.727 0.472 -15.817 1.00 49.47 193 GLN A CA 1
ATOM 1423 C C . GLN A 1 193 ? 20.868 2.003 -15.769 1.00 49.47 193 GLN A C 1
ATOM 1425 O O . GLN A 1 193 ? 21.728 2.512 -16.481 1.00 49.47 193 GLN A O 1
ATOM 1430 N N . SER A 1 194 ? 20.148 2.756 -14.935 1.00 51.09 194 SER A N 1
ATOM 1431 C CA . SER A 1 194 ? 20.271 4.224 -14.952 1.00 51.09 194 SER A CA 1
ATOM 1432 C C . SER A 1 194 ? 20.476 4.814 -13.555 1.00 51.09 194 SER A C 1
ATOM 1434 O O . SER A 1 194 ? 19.565 4.779 -12.731 1.00 51.09 194 SER A O 1
ATOM 1436 N N . ASP A 1 195 ? 21.634 5.438 -13.326 1.00 56.28 195 ASP A N 1
ATOM 1437 C CA . ASP A 1 195 ? 22.005 6.236 -12.138 1.00 56.28 195 ASP A CA 1
ATOM 1438 C C . ASP A 1 195 ? 21.177 7.536 -11.970 1.00 56.28 195 ASP A C 1
ATOM 1440 O O . ASP A 1 195 ? 21.590 8.481 -11.297 1.00 56.28 195 ASP A O 1
ATOM 1444 N N . GLN A 1 196 ? 19.991 7.627 -12.581 1.00 54.66 196 GLN A N 1
ATOM 1445 C CA . GLN A 1 196 ? 19.119 8.790 -12.451 1.00 54.66 196 GLN A CA 1
ATOM 1446 C C . GLN A 1 196 ? 18.081 8.581 -11.348 1.00 54.66 196 GLN A C 1
ATOM 1448 O O . GLN A 1 196 ? 17.305 7.623 -11.351 1.00 54.66 196 GLN A O 1
ATOM 1453 N N . SER A 1 197 ? 18.054 9.536 -10.420 1.00 56.28 197 SER A N 1
ATOM 1454 C CA . SER A 1 197 ? 17.118 9.709 -9.306 1.00 56.28 197 SER A CA 1
ATOM 1455 C C . SER A 1 197 ? 15.678 9.979 -9.777 1.00 56.28 197 SER A C 1
ATOM 1457 O O . SER A 1 197 ? 15.089 11.027 -9.506 1.00 56.28 197 SER A O 1
ATOM 1459 N N . SER A 1 198 ? 15.092 9.038 -10.516 1.00 57.81 198 SER A N 1
ATOM 1460 C CA . SER A 1 198 ? 13.749 9.180 -11.076 1.00 57.81 198 SER A CA 1
ATOM 1461 C C . SER A 1 198 ? 12.681 9.220 -9.971 1.00 57.81 198 SER A C 1
ATOM 1463 O O . SER A 1 198 ? 12.624 8.387 -9.066 1.00 57.81 198 SER A O 1
ATOM 1465 N N . SER A 1 199 ? 11.796 10.214 -10.051 1.00 64.00 199 SER A N 1
ATOM 1466 C CA . SER A 1 199 ? 10.712 10.528 -9.102 1.00 64.00 199 SER A CA 1
ATOM 1467 C C . SER A 1 199 ? 9.513 9.566 -9.157 1.00 64.00 199 SER A C 1
ATOM 1469 O O . SER A 1 199 ? 8.449 9.842 -8.599 1.00 64.00 199 SER A O 1
ATOM 1471 N N . VAL A 1 200 ? 9.662 8.427 -9.829 1.00 65.75 200 VAL A N 1
ATOM 1472 C CA . VAL A 1 200 ? 8.576 7.482 -10.121 1.00 65.75 200 VAL A CA 1
ATOM 1473 C C . VAL A 1 200 ? 8.129 6.645 -8.914 1.00 65.75 200 VAL A C 1
ATOM 1475 O O . VAL A 1 200 ? 6.916 6.465 -8.747 1.00 65.75 200 VAL A O 1
ATOM 1478 N N . PRO A 1 201 ? 9.018 6.179 -8.011 1.00 79.69 201 PRO A N 1
ATOM 1479 C CA . PRO A 1 201 ? 8.599 5.352 -6.879 1.00 79.69 201 PRO A CA 1
ATOM 1480 C C . PRO A 1 201 ? 7.593 6.028 -5.919 1.00 79.69 201 PRO A C 1
ATOM 1482 O O . PRO A 1 201 ? 6.617 5.371 -5.549 1.00 79.69 201 PRO A O 1
ATOM 1485 N N . PRO A 1 202 ? 7.734 7.321 -5.544 1.00 86.88 202 PRO A N 1
ATOM 1486 C CA . PRO A 1 202 ? 6.759 8.019 -4.697 1.00 86.88 202 PRO A CA 1
ATOM 1487 C C . PRO A 1 202 ? 5.349 8.106 -5.288 1.00 86.88 202 PRO A C 1
ATOM 1489 O O . PRO A 1 202 ? 4.357 7.996 -4.565 1.00 86.88 202 PRO A O 1
ATOM 1492 N N . LEU A 1 203 ? 5.242 8.301 -6.602 1.00 88.19 203 LEU A N 1
ATOM 1493 C CA . LEU A 1 203 ? 3.956 8.507 -7.261 1.00 88.19 203 LEU A CA 1
ATOM 1494 C C . LEU A 1 203 ? 3.219 7.186 -7.488 1.00 88.19 203 LEU A C 1
ATOM 1496 O O . LEU A 1 203 ? 2.025 7.086 -7.199 1.00 88.19 203 LEU A O 1
ATOM 1500 N N . ALA A 1 204 ? 3.953 6.153 -7.907 1.00 90.50 204 ALA A N 1
ATOM 1501 C CA . ALA A 1 204 ? 3.452 4.785 -7.975 1.00 90.50 204 ALA A CA 1
ATOM 1502 C C . ALA A 1 204 ? 2.969 4.301 -6.594 1.00 90.50 204 ALA A C 1
ATOM 1504 O O . ALA A 1 204 ? 1.887 3.726 -6.472 1.00 90.50 204 ALA A O 1
ATOM 1505 N N . ALA A 1 205 ? 3.718 4.623 -5.533 1.00 92.56 205 ALA A N 1
ATOM 1506 C CA . ALA A 1 205 ? 3.305 4.370 -4.157 1.00 92.56 205 ALA A CA 1
ATOM 1507 C C . ALA A 1 205 ? 2.008 5.107 -3.786 1.00 92.56 205 ALA A C 1
ATOM 1509 O O . ALA A 1 205 ? 1.109 4.503 -3.207 1.00 92.56 205 ALA A O 1
ATOM 1510 N N . ALA A 1 206 ? 1.863 6.383 -4.156 1.00 93.19 206 ALA A N 1
ATOM 1511 C CA . ALA A 1 206 ? 0.643 7.144 -3.887 1.00 93.19 206 ALA A CA 1
ATOM 1512 C C . ALA A 1 206 ? -0.588 6.577 -4.622 1.00 93.19 206 ALA A C 1
ATOM 1514 O O . ALA A 1 206 ? -1.693 6.577 -4.071 1.00 93.19 206 ALA A O 1
ATOM 1515 N N . ALA A 1 207 ? -0.414 6.081 -5.851 1.00 93.12 207 ALA A N 1
ATOM 1516 C CA . ALA A 1 207 ? -1.470 5.386 -6.586 1.00 93.12 207 ALA A CA 1
ATOM 1517 C C . ALA A 1 207 ? -1.853 4.062 -5.904 1.00 93.12 207 ALA A C 1
ATOM 1519 O O . ALA A 1 207 ? -3.041 3.775 -5.747 1.00 93.12 207 ALA A O 1
ATOM 1520 N N . ALA A 1 208 ? -0.860 3.294 -5.444 1.00 95.06 208 ALA A N 1
ATOM 1521 C CA . ALA A 1 208 ? -1.084 2.048 -4.716 1.00 95.06 208 ALA A CA 1
ATOM 1522 C C . ALA A 1 208 ? -1.831 2.292 -3.403 1.00 95.06 208 ALA A C 1
ATOM 1524 O O . ALA A 1 208 ? -2.806 1.605 -3.119 1.00 95.06 208 ALA A O 1
ATOM 1525 N N . GLU A 1 209 ? -1.447 3.317 -2.638 1.00 96.12 209 GLU A N 1
ATOM 1526 C CA . GLU A 1 209 ? -2.121 3.684 -1.389 1.00 96.12 209 GLU A CA 1
ATOM 1527 C C . GLU A 1 209 ? -3.612 3.945 -1.578 1.00 96.12 209 GLU A C 1
ATOM 1529 O O . GLU A 1 209 ? -4.418 3.486 -0.771 1.00 96.12 209 GLU A O 1
ATOM 1534 N N . LYS A 1 210 ? -3.990 4.679 -2.634 1.00 95.88 210 LYS A N 1
ATOM 1535 C CA . LYS A 1 210 ? -5.401 4.965 -2.926 1.00 95.88 210 LYS A CA 1
ATOM 1536 C C . LYS A 1 210 ? -6.196 3.680 -3.146 1.00 95.88 210 LYS A C 1
ATOM 1538 O O . LYS A 1 210 ? -7.285 3.555 -2.588 1.00 95.88 210 LYS A O 1
ATOM 1543 N N . GLU A 1 211 ? -5.646 2.735 -3.906 1.00 95.94 211 GLU A N 1
ATOM 1544 C CA . GLU A 1 211 ? -6.329 1.466 -4.170 1.00 95.94 211 GLU A CA 1
ATOM 1545 C C . GLU A 1 211 ? -6.363 0.572 -2.925 1.00 95.94 211 GLU A C 1
ATOM 1547 O O . GLU A 1 211 ? -7.407 0.013 -2.605 1.00 95.94 211 GLU A O 1
ATOM 1552 N N . ILE A 1 212 ? -5.271 0.511 -2.156 1.00 97.12 212 ILE A N 1
ATOM 1553 C CA . ILE A 1 212 ? -5.212 -0.235 -0.891 1.00 97.12 212 ILE A CA 1
ATOM 1554 C C . ILE A 1 212 ? -6.293 0.254 0.081 1.00 97.12 212 ILE A C 1
ATOM 1556 O O . ILE A 1 212 ? -7.021 -0.555 0.651 1.00 97.12 212 ILE A O 1
ATOM 1560 N N . ILE A 1 213 ? -6.429 1.574 0.253 1.00 97.31 213 ILE A N 1
ATOM 1561 C CA . ILE A 1 213 ? -7.445 2.160 1.141 1.00 97.31 213 ILE A CA 1
ATOM 1562 C C . ILE A 1 213 ? -8.845 1.766 0.682 1.00 97.31 213 ILE A C 1
ATOM 1564 O O . ILE A 1 213 ? -9.656 1.351 1.504 1.00 97.31 213 ILE A O 1
ATOM 1568 N N . LYS A 1 214 ? -9.115 1.871 -0.621 1.00 96.75 214 LYS A N 1
ATOM 1569 C CA . LYS A 1 214 ? -10.407 1.522 -1.209 1.00 96.75 214 LYS A CA 1
ATOM 1570 C C . LYS A 1 214 ? -10.760 0.051 -0.962 1.00 96.75 214 LYS A C 1
ATOM 1572 O O . LYS A 1 214 ? -11.865 -0.221 -0.505 1.00 96.75 214 LYS A O 1
ATOM 1577 N N . VAL A 1 215 ? -9.820 -0.869 -1.198 1.00 95.69 215 VAL A N 1
ATOM 1578 C CA . VAL A 1 215 ? -10.014 -2.316 -0.986 1.00 95.69 215 VAL A CA 1
ATOM 1579 C C . VAL A 1 215 ? -10.254 -2.641 0.493 1.00 95.69 215 VAL A C 1
ATOM 1581 O O . VAL A 1 215 ? -11.175 -3.382 0.827 1.00 95.69 215 VAL A O 1
ATOM 1584 N N . ILE A 1 216 ? -9.474 -2.047 1.400 1.00 95.88 216 ILE A N 1
ATOM 1585 C CA . ILE A 1 216 ? -9.644 -2.268 2.844 1.00 95.88 216 ILE A CA 1
ATOM 1586 C C . ILE A 1 216 ? -10.986 -1.710 3.323 1.00 95.88 216 ILE A C 1
ATOM 1588 O O . ILE A 1 216 ? -11.693 -2.377 4.069 1.00 95.88 216 ILE A O 1
ATOM 1592 N N . GLN A 1 217 ? -11.366 -0.508 2.886 1.00 95.31 217 GLN A N 1
ATOM 1593 C CA . GLN A 1 217 ? -12.639 0.101 3.272 1.00 95.31 217 GLN A CA 1
ATOM 1594 C C . GLN A 1 217 ? -13.842 -0.694 2.764 1.00 95.31 217 GLN A C 1
ATOM 1596 O O . GLN A 1 217 ? -14.812 -0.831 3.507 1.00 95.31 217 GLN A O 1
ATOM 1601 N N . SER A 1 218 ? -13.784 -1.245 1.544 1.00 94.56 218 SER A N 1
ATOM 1602 C CA . SER A 1 218 ? -14.858 -2.113 1.051 1.00 94.56 218 SER A CA 1
ATOM 1603 C C . SER A 1 218 ? -15.010 -3.375 1.895 1.00 94.56 218 SER A C 1
ATOM 1605 O O . SER A 1 218 ? -16.131 -3.770 2.185 1.00 94.56 218 SER A O 1
ATOM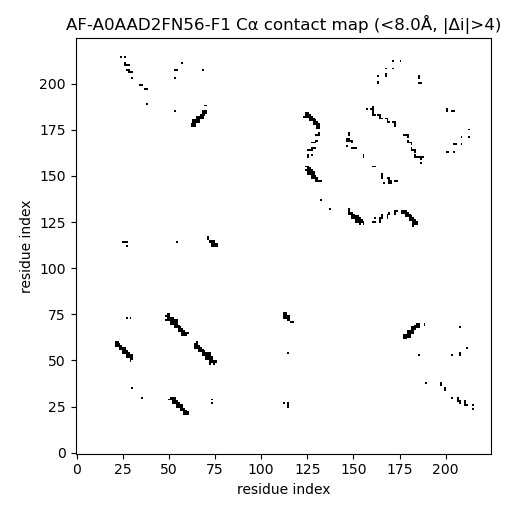 1607 N N . GLU A 1 219 ? -13.904 -3.967 2.344 1.00 93.12 219 GLU A N 1
ATOM 1608 C CA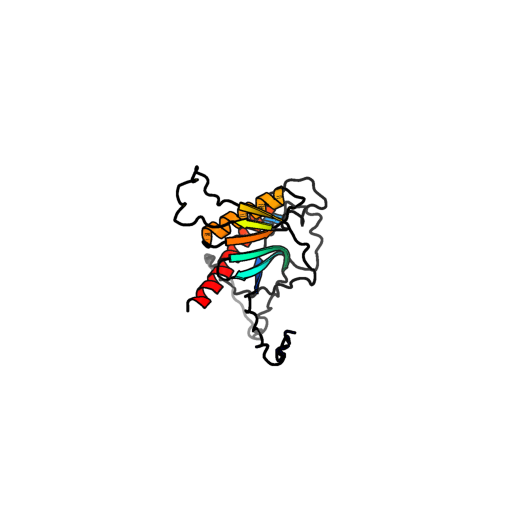 . GLU A 1 219 ? -13.942 -5.193 3.144 1.00 93.12 219 GLU A CA 1
ATOM 1609 C C . GLU A 1 219 ? -14.387 -4.926 4.591 1.00 93.12 219 GLU A C 1
ATOM 1611 O O . GLU A 1 219 ? -15.196 -5.665 5.146 1.00 93.12 219 GLU A O 1
ATOM 1616 N N . LEU A 1 220 ? -13.932 -3.821 5.192 1.00 90.62 220 LEU A N 1
ATOM 1617 C CA . LEU A 1 220 ? -14.389 -3.398 6.519 1.00 90.62 220 LEU A CA 1
ATOM 1618 C C . LEU A 1 220 ? -15.885 -3.062 6.532 1.00 90.62 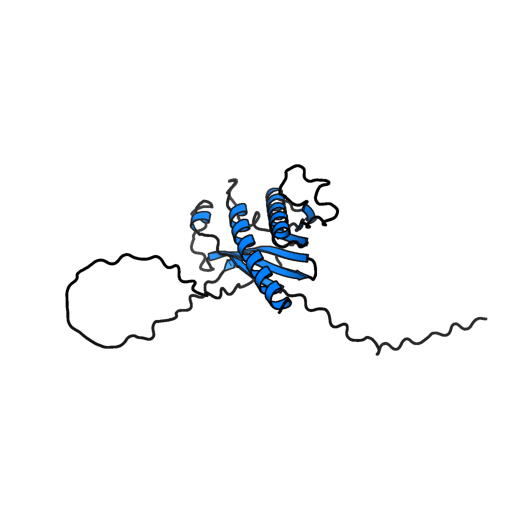220 LEU A C 1
ATOM 1620 O O . LEU A 1 220 ? -16.557 -3.334 7.522 1.00 90.62 220 LEU A O 1
ATOM 1624 N N . ALA A 1 221 ? -16.420 -2.503 5.442 1.00 92.12 221 ALA A N 1
ATOM 1625 C CA . ALA A 1 221 ? -17.853 -2.246 5.322 1.00 92.12 221 ALA A CA 1
ATOM 1626 C C . ALA A 1 221 ? -18.675 -3.546 5.319 1.00 92.12 221 ALA A C 1
ATOM 1628 O O . ALA A 1 221 ? -19.737 -3.585 5.931 1.00 92.12 221 ALA A O 1
ATOM 1629 N N . VAL A 1 222 ? -18.169 -4.614 4.691 1.00 90.38 222 VAL A N 1
ATOM 1630 C CA . VAL A 1 222 ? -18.839 -5.926 4.656 1.00 90.38 222 VAL A CA 1
ATOM 1631 C C . VAL A 1 222 ? -18.867 -6.590 6.034 1.00 90.38 222 VAL A C 1
ATOM 1633 O O . VAL A 1 222 ? -19.846 -7.244 6.359 1.00 90.38 222 VAL A O 1
ATOM 1636 N N . GLN A 1 223 ? -17.836 -6.408 6.863 1.00 83.50 223 GLN A N 1
ATOM 1637 C CA . GLN A 1 223 ? -17.780 -7.024 8.199 1.00 83.50 223 GLN A CA 1
ATOM 1638 C C . GLN A 1 223 ? -18.697 -6.362 9.240 1.00 83.50 223 GLN A C 1
ATOM 1640 O O . GLN A 1 223 ? -18.956 -6.959 10.283 1.00 83.50 223 GLN A O 1
ATOM 1645 N N . ILE A 1 224 ? -19.140 -5.125 8.996 1.00 81.25 224 ILE A N 1
ATOM 1646 C CA . ILE A 1 224 ? -20.008 -4.375 9.918 1.00 81.25 224 ILE A CA 1
ATOM 1647 C C . ILE A 1 224 ? -21.500 -4.642 9.640 1.00 81.25 224 ILE A C 1
ATOM 1649 O O . ILE A 1 224 ? -22.324 -4.427 10.530 1.00 81.25 224 ILE A O 1
ATOM 1653 N N . CYS A 1 225 ? -21.850 -5.087 8.429 1.00 64.56 225 CYS A N 1
ATOM 1654 C CA . CYS A 1 225 ? -23.221 -5.405 8.022 1.00 64.56 225 CYS A CA 1
ATOM 1655 C C . CYS A 1 225 ? -23.613 -6.844 8.373 1.00 64.56 225 CYS A C 1
ATOM 1657 O O . CYS A 1 225 ? -24.775 -7.019 8.803 1.00 64.56 225 CYS A O 1
#

InterPro domains:
  IPR032157 Proteasome assembly chaperone 4 [PF16093] (57-186)

Secondary structure (DSSP, 8-state):
----------GGG----------EEEEEEEPPGGGTTTS-TTS-S--SS-EEEEEEEEEE-SSEEEEEEEEEEEB--------------------------------------B----SS------EEEE-PPPGGGTTTT-SS--SPPEEEEE--S-HHHHHHHHHHHHHHHHHHTSEEEEEE-TTTTSTTS-----SHHHHHHHHHHHHHHHHHHHHHHHHH-

pLDDT: mean 75.36, std 18.48, range [35.78, 97.62]

Solvent-accessible surface area (backbone atoms only — not comparable to full-atom values): 14392 Å² total; per-residue (Å²): 136,82,85,79,82,79,78,81,78,69,80,85,71,72,69,81,78,77,70,81,84,66,54,75,46,76,52,73,38,80,53,63,62,88,67,51,68,82,72,51,81,79,71,69,62,75,61,92,68,48,54,65,20,44,28,36,40,40,37,52,52,100,69,36,37,40,37,40,39,31,74,40,52,38,50,78,78,76,74,85,79,81,90,82,76,84,76,90,75,81,88,83,88,83,87,91,85,84,89,78,87,85,77,87,72,86,70,85,73,86,72,82,75,57,72,66,76,67,95,64,80,73,73,89,51,27,29,20,36,7,45,54,77,55,83,92,55,78,63,85,76,66,77,85,61,91,68,46,67,60,45,78,78,38,82,59,98,44,70,67,32,50,53,51,20,35,54,50,13,17,55,50,7,68,74,67,69,29,32,20,36,21,27,38,40,56,58,70,77,72,61,87,82,58,100,63,90,69,76,48,50,68,52,51,46,54,51,44,50,54,52,53,51,53,55,51,52,55,53,56,54,60,75,74,107

Sequence (225 aa):
MNELDHASVDPSSVSKIESPRVPLMSFATKVPVSMLDSIDEITTRESPFGQRSVVGTITLLQNCVIVWVGWGESEEILHDHDISNLDLQSALGQSPTVSSQQNNRNLPTNTKTRVSLGKGKPPQGQCTVAMPRTIAYKGAFATGAKDLPCSQIIGGGSTDAQVLASQMASRLSAKLSMAIFVSCQLANGISAQSDQSSSVPPLAAAAAEKEIIKVIQSELAVQIC

Nearest PDB structures (foldseek):
  2z5c-assembly2_D  TM=6.712E-01  e=6.798E-04  Saccharomyces cerevisiae
  8pzh-assembly1_A  TM=7.283E-01  e=7.686E-04  Lactiplantibacillus plantarum
  8pzh-assembly1_B  TM=7.357E-01  e=2.622E-03  Lactiplantibacillus plantarum
  2z5b-assembly1_A  TM=5.789E-01  e=7.686E-04  Saccharomyces cerevisiae
  7bwz-assembly1_A  TM=3.800E-01  e=3.658E+00  Candida albicans SC5314